Protein AF-A0ABD5WDL8-F1 (afdb_monomer)

Structure (mmCIF, N/CA/C/O backbone):
data_AF-A0ABD5WDL8-F1
#
_entry.id   AF-A0ABD5WDL8-F1
#
loop_
_atom_site.group_PDB
_atom_site.id
_atom_site.type_symbol
_atom_site.label_atom_id
_atom_site.label_alt_id
_atom_site.label_comp_id
_atom_site.label_asym_id
_atom_site.label_entity_id
_atom_site.label_seq_id
_atom_site.pdbx_PDB_ins_code
_atom_site.Cartn_x
_atom_site.Cartn_y
_atom_site.Cartn_z
_atom_site.occupancy
_atom_site.B_iso_or_equiv
_atom_site.auth_seq_id
_atom_site.auth_comp_id
_atom_site.auth_asym_id
_atom_site.auth_atom_id
_atom_site.pdbx_PDB_model_num
ATOM 1 N N . MET A 1 1 ? 8.364 -10.896 38.735 1.00 46.84 1 MET A N 1
ATOM 2 C CA . MET A 1 1 ? 9.087 -12.076 38.215 1.00 46.84 1 MET A CA 1
ATOM 3 C C . MET A 1 1 ? 8.176 -12.768 37.214 1.00 46.84 1 MET A C 1
ATOM 5 O O . MET A 1 1 ? 7.091 -13.176 37.606 1.00 46.84 1 MET A O 1
ATOM 9 N N . ALA A 1 2 ? 8.529 -12.791 35.927 1.00 54.62 2 ALA A N 1
ATOM 10 C CA . ALA A 1 2 ? 7.703 -13.428 34.901 1.00 54.62 2 ALA A CA 1
ATOM 11 C C . ALA A 1 2 ? 7.883 -14.950 34.996 1.00 54.62 2 ALA A C 1
ATOM 13 O O . ALA A 1 2 ? 9.003 -15.441 34.871 1.00 54.62 2 ALA A O 1
ATOM 14 N N . ARG A 1 3 ? 6.806 -15.690 35.280 1.00 66.38 3 ARG A N 1
ATOM 15 C CA . ARG A 1 3 ? 6.844 -17.156 35.322 1.00 66.38 3 ARG A CA 1
ATOM 16 C C . ARG A 1 3 ? 7.060 -17.675 33.903 1.00 66.38 3 ARG A C 1
ATOM 18 O O . ARG A 1 3 ? 6.254 -17.407 33.014 1.00 66.38 3 ARG A O 1
ATOM 25 N N . GLU A 1 4 ? 8.147 -18.407 33.707 1.00 70.12 4 GLU A N 1
ATOM 26 C CA . GLU A 1 4 ? 8.461 -19.036 32.432 1.00 70.12 4 GLU A CA 1
ATOM 27 C C . GLU A 1 4 ? 7.502 -20.205 32.179 1.00 70.12 4 GLU A C 1
ATOM 29 O O . GLU A 1 4 ? 7.148 -20.973 33.078 1.00 70.12 4 GLU A O 1
ATOM 34 N N . LYS A 1 5 ? 7.005 -20.280 30.949 1.00 69.38 5 LYS A N 1
ATOM 35 C CA . LYS A 1 5 ? 5.950 -21.200 30.534 1.00 69.38 5 LYS A CA 1
ATOM 36 C C . LYS A 1 5 ? 6.537 -22.595 30.301 1.00 69.38 5 LYS A C 1
ATOM 38 O O . LYS A 1 5 ? 7.441 -22.746 29.484 1.00 69.38 5 LYS A O 1
ATOM 43 N N . ALA A 1 6 ? 5.988 -23.620 30.953 1.00 76.56 6 ALA A N 1
ATOM 44 C CA . ALA A 1 6 ? 6.356 -25.006 30.664 1.00 76.56 6 ALA A CA 1
ATOM 45 C C . ALA A 1 6 ? 5.851 -25.448 29.275 1.00 76.56 6 ALA A C 1
ATOM 47 O O . ALA A 1 6 ? 4.866 -24.921 28.753 1.00 76.56 6 ALA A O 1
ATOM 48 N N . HIS A 1 7 ? 6.506 -26.448 28.679 1.00 78.94 7 HIS A N 1
ATOM 49 C CA . HIS A 1 7 ? 6.198 -26.944 27.329 1.00 78.94 7 HIS A CA 1
ATOM 50 C C . HIS A 1 7 ? 4.746 -27.453 27.165 1.00 78.94 7 HIS A C 1
ATOM 52 O O . HIS A 1 7 ? 4.214 -27.467 26.058 1.00 78.94 7 HIS A O 1
ATOM 58 N N . ASP A 1 8 ? 4.081 -27.846 28.253 1.00 84.69 8 ASP A N 1
ATOM 59 C CA . ASP A 1 8 ? 2.708 -28.364 28.274 1.00 84.69 8 ASP A CA 1
ATOM 60 C C . ASP A 1 8 ? 1.659 -27.348 28.774 1.00 84.69 8 ASP A C 1
ATOM 62 O O . ASP A 1 8 ? 0.502 -27.700 29.039 1.00 84.69 8 ASP A O 1
ATOM 66 N N . GLU A 1 9 ? 2.049 -26.080 28.897 1.00 88.94 9 GLU A N 1
ATOM 67 C CA . GLU A 1 9 ? 1.188 -24.985 29.338 1.00 88.94 9 GLU A CA 1
ATOM 68 C C . GLU A 1 9 ? 0.841 -24.052 28.169 1.00 88.94 9 GLU A C 1
ATOM 70 O O . GLU A 1 9 ? 1.476 -24.077 27.119 1.00 88.94 9 GLU A O 1
ATOM 75 N N . VAL A 1 10 ? -0.204 -23.243 28.319 1.00 89.81 10 VAL A N 1
ATOM 76 C CA . VAL A 1 10 ? -0.642 -22.132 27.455 1.00 89.81 10 VAL A CA 1
ATOM 77 C C . VAL A 1 10 ? -1.181 -21.026 28.353 1.00 89.81 10 VAL A C 1
ATOM 79 O O . VAL A 1 10 ? -1.652 -21.301 29.448 1.00 89.81 10 VAL A O 1
ATOM 82 N N . PHE A 1 11 ? -1.087 -19.771 27.925 1.00 92.06 11 PHE A N 1
ATOM 83 C CA . PHE A 1 11 ? -1.660 -18.663 28.687 1.00 92.06 11 PHE A CA 1
ATOM 84 C C . PHE A 1 11 ? -3.135 -18.490 28.335 1.00 92.06 11 PHE A C 1
ATOM 86 O O . PHE A 1 11 ? -3.507 -18.567 27.163 1.00 92.06 11 PHE A O 1
ATOM 93 N N . CYS A 1 12 ? -3.964 -18.265 29.351 1.00 89.62 12 CYS A N 1
ATOM 94 C CA . CYS A 1 12 ? -5.362 -17.905 29.179 1.00 89.62 12 CYS A CA 1
ATOM 95 C C . CYS A 1 12 ? -5.467 -16.526 28.513 1.00 89.62 12 CYS A C 1
ATOM 97 O O . CYS A 1 12 ? -4.852 -15.568 28.977 1.00 89.62 12 CYS A O 1
ATOM 99 N N . SER A 1 13 ? -6.270 -16.414 27.456 1.00 86.19 13 SER A N 1
ATOM 100 C CA . SER A 1 13 ? -6.500 -15.158 26.728 1.00 86.19 13 SER A CA 1
ATOM 101 C C . SER A 1 13 ? -7.274 -14.115 27.538 1.00 86.19 13 SER A C 1
ATOM 103 O O . SER A 1 13 ? -7.176 -12.931 27.238 1.00 86.19 13 SER A O 1
ATOM 105 N N . SER A 1 14 ? -8.031 -14.544 28.552 1.00 88.75 14 SER A N 1
ATOM 106 C CA . SER A 1 14 ? -8.843 -13.653 29.385 1.00 88.75 14 SER A CA 1
ATOM 107 C C . SER A 1 14 ? -8.073 -13.122 30.594 1.00 88.75 14 SER A C 1
ATOM 109 O O . SER A 1 14 ? -7.975 -11.913 30.764 1.00 88.75 14 SER A O 1
ATOM 111 N N . CYS A 1 15 ? -7.503 -14.004 31.421 1.00 91.12 15 CYS A N 1
ATOM 112 C CA . CYS A 1 15 ? -6.867 -13.603 32.683 1.00 91.12 15 CYS A CA 1
ATOM 113 C C . CYS A 1 15 ? -5.333 -13.688 32.686 1.00 91.12 15 CYS A C 1
ATOM 115 O O . CYS A 1 15 ? -4.707 -13.344 33.682 1.00 91.12 15 CYS A O 1
ATOM 117 N N . GLY A 1 16 ? -4.704 -14.190 31.617 1.00 88.81 16 GLY A N 1
ATOM 118 C CA . GLY A 1 16 ? -3.243 -14.293 31.519 1.00 88.81 16 GLY A CA 1
ATOM 119 C C . GLY A 1 16 ? -2.597 -15.399 32.365 1.00 88.81 16 GLY A C 1
ATOM 120 O O . GLY A 1 16 ? -1.383 -15.585 32.292 1.00 88.81 16 GLY A O 1
ATOM 121 N N . ALA A 1 17 ? -3.369 -16.173 33.133 1.00 89.12 17 ALA A N 1
ATOM 122 C CA . ALA A 1 17 ? -2.843 -17.294 33.909 1.00 89.12 17 ALA A CA 1
ATOM 123 C C . ALA A 1 17 ? -2.328 -18.426 33.003 1.00 89.12 17 ALA A C 1
ATOM 125 O O . ALA A 1 17 ? -2.917 -18.716 31.957 1.00 89.12 17 ALA A O 1
ATOM 126 N N . ALA A 1 18 ? -1.245 -19.097 33.404 1.00 90.50 18 ALA A N 1
ATOM 127 C CA . ALA A 1 18 ? -0.752 -20.265 32.676 1.00 90.50 18 ALA A CA 1
ATOM 128 C C . ALA A 1 18 ? -1.573 -21.509 33.050 1.00 90.50 18 ALA A C 1
ATOM 130 O O . ALA A 1 18 ? -1.650 -21.890 34.216 1.00 90.50 18 ALA A O 1
ATOM 131 N N . ILE A 1 19 ? -2.167 -22.148 32.047 1.00 91.94 19 ILE A N 1
ATOM 132 C CA . ILE A 1 19 ? -3.027 -23.327 32.163 1.00 91.94 19 ILE A CA 1
ATOM 133 C C . ILE A 1 19 ? -2.456 -24.482 31.339 1.00 91.94 19 ILE A C 1
ATOM 135 O O . ILE A 1 19 ? -1.746 -24.268 30.361 1.00 91.94 19 ILE A O 1
ATOM 139 N N . LYS A 1 20 ? -2.773 -25.730 31.693 1.00 89.94 20 LYS A N 1
ATOM 140 C CA . LYS A 1 20 ? -2.355 -26.897 30.898 1.00 89.94 20 LYS A CA 1
ATOM 141 C C . LYS A 1 20 ? -3.093 -26.934 29.556 1.00 89.94 20 LYS A C 1
ATOM 143 O O . LYS A 1 20 ? -4.294 -26.686 29.512 1.00 89.94 20 LYS A O 1
ATOM 148 N N . ILE A 1 21 ? -2.421 -27.348 28.479 1.00 86.81 21 ILE A N 1
ATOM 149 C CA . ILE A 1 21 ? -3.040 -27.482 27.139 1.00 86.81 21 ILE A CA 1
ATOM 150 C C . ILE A 1 21 ? -4.246 -28.439 27.154 1.00 86.81 21 ILE A C 1
ATOM 152 O O . ILE A 1 21 ? -5.228 -28.216 26.453 1.00 86.81 21 ILE A O 1
ATOM 156 N N . ARG A 1 22 ? -4.198 -29.478 28.000 1.00 85.69 22 ARG A N 1
ATOM 157 C CA . ARG A 1 22 ? -5.287 -30.452 28.200 1.00 85.69 22 ARG A CA 1
ATOM 158 C C . ARG A 1 22 ? -6.465 -29.943 29.042 1.00 85.69 22 ARG A C 1
ATOM 160 O O . ARG A 1 22 ? -7.427 -30.677 29.216 1.00 85.69 22 ARG A O 1
ATOM 167 N N . ALA A 1 23 ? -6.373 -28.752 29.635 1.00 88.56 23 ALA A N 1
ATOM 168 C CA . ALA A 1 23 ? -7.467 -28.201 30.426 1.00 88.56 23 ALA A CA 1
ATOM 169 C C . ALA A 1 23 ? -8.561 -27.678 29.490 1.00 88.56 23 ALA A C 1
ATOM 171 O O . ALA A 1 23 ? -8.264 -26.889 28.596 1.00 88.56 23 ALA A O 1
ATOM 172 N N . GLU A 1 24 ? -9.812 -28.089 29.701 1.00 90.88 24 GLU A N 1
ATOM 173 C CA . GLU A 1 24 ? -10.952 -27.599 28.912 1.00 90.88 24 GLU A CA 1
ATOM 174 C C . GLU A 1 24 ? -11.389 -26.188 29.331 1.00 90.88 24 GLU A C 1
ATOM 176 O O . GLU A 1 24 ? -11.902 -25.416 28.517 1.00 90.88 24 GLU A O 1
ATOM 181 N N . VAL A 1 25 ? -11.168 -25.851 30.604 1.00 93.19 25 VAL A N 1
ATOM 182 C CA . VAL A 1 25 ? -11.592 -24.608 31.253 1.00 93.19 25 VAL A CA 1
ATOM 183 C C . VAL A 1 25 ? -10.448 -24.070 32.113 1.00 93.19 25 VAL A C 1
ATOM 185 O O . VAL A 1 25 ? -9.731 -24.839 32.758 1.00 93.19 25 VAL A O 1
ATOM 188 N N . CYS A 1 26 ? -10.258 -22.750 32.107 1.00 93.44 26 CYS A N 1
ATOM 189 C CA . CYS A 1 26 ? -9.291 -22.068 32.959 1.00 93.44 26 CYS A CA 1
ATOM 190 C C . CYS A 1 26 ? -9.765 -22.083 34.428 1.00 93.44 26 CYS A C 1
ATOM 192 O O . CYS A 1 26 ? -10.869 -21.608 34.692 1.00 93.44 26 CYS A O 1
ATOM 194 N N . PRO A 1 27 ? -8.953 -22.556 35.392 1.00 92.06 27 PRO A N 1
ATOM 195 C CA . PRO A 1 27 ? -9.347 -22.602 36.802 1.00 92.06 27 PRO A CA 1
ATOM 196 C C . PRO A 1 27 ? -9.406 -21.220 37.473 1.00 92.06 27 PRO A C 1
ATOM 198 O O . PRO A 1 27 ? -10.076 -21.084 38.486 1.00 92.06 27 PRO A O 1
ATOM 201 N N . GLU A 1 28 ? -8.744 -20.204 36.909 1.00 91.00 28 GLU A N 1
ATOM 202 C CA . GLU A 1 28 ? -8.684 -18.855 37.498 1.00 91.00 28 GLU A CA 1
ATOM 203 C C . GLU A 1 28 ? -9.879 -17.971 37.111 1.00 91.00 28 GLU A C 1
ATOM 205 O O . GLU A 1 28 ? -10.344 -17.171 37.912 1.00 91.00 28 GLU A O 1
ATOM 210 N N . CYS A 1 29 ? -10.389 -18.089 35.879 1.00 92.31 29 CYS A N 1
ATOM 211 C CA . CYS A 1 29 ? -11.464 -17.214 35.377 1.00 92.31 29 CYS A CA 1
ATOM 212 C C . CYS A 1 29 ? -12.659 -17.951 34.758 1.00 92.31 29 CYS A C 1
ATOM 214 O O . CYS A 1 29 ? -13.628 -17.314 34.357 1.00 92.31 29 CYS A O 1
ATOM 216 N N . GLY A 1 30 ? -12.607 -19.279 34.632 1.00 90.94 30 GLY A N 1
ATOM 217 C CA . GLY A 1 30 ? -13.725 -20.080 34.125 1.00 90.94 30 GLY A CA 1
ATOM 218 C C . GLY A 1 30 ? -13.964 -20.018 32.610 1.00 90.94 30 GLY A C 1
ATOM 219 O O . GLY A 1 30 ? -14.868 -20.694 32.119 1.00 90.94 30 GLY A O 1
ATOM 220 N N . VAL A 1 31 ? -13.172 -19.266 31.836 1.00 92.88 31 VAL A N 1
ATOM 221 C CA . VAL A 1 31 ? -13.294 -19.264 30.365 1.00 92.88 31 VAL A CA 1
ATOM 222 C C . VAL A 1 31 ? -12.760 -20.566 29.755 1.00 92.88 31 VAL A C 1
ATOM 224 O O . VAL A 1 31 ? -11.873 -21.221 30.310 1.00 92.88 31 VAL A O 1
ATOM 227 N N . ARG A 1 32 ? -13.295 -20.957 28.594 1.00 88.31 32 ARG A N 1
ATOM 228 C CA . ARG A 1 32 ? -12.866 -22.168 27.875 1.00 88.31 32 ARG A CA 1
ATOM 229 C C . ARG A 1 32 ? -11.480 -21.988 27.260 1.00 88.31 32 ARG A C 1
ATOM 231 O O . ARG A 1 32 ? -11.125 -20.907 26.806 1.00 88.31 32 ARG A O 1
ATOM 238 N N . ASN A 1 33 ? -10.717 -23.074 27.206 1.00 89.25 33 ASN A N 1
ATOM 239 C CA . ASN A 1 33 ? -9.417 -23.090 26.550 1.00 89.25 33 ASN A CA 1
ATOM 240 C C . ASN A 1 33 ? -9.560 -23.361 25.042 1.00 89.25 33 ASN A C 1
ATOM 242 O O . ASN A 1 33 ? -9.918 -24.467 24.618 1.00 89.25 33 ASN A O 1
ATOM 246 N N . ASP A 1 34 ? -9.219 -22.373 24.218 1.00 82.56 34 ASP A N 1
ATOM 247 C CA . ASP A 1 34 ? -9.320 -22.461 22.756 1.00 82.56 34 ASP A CA 1
ATOM 248 C C . ASP A 1 34 ? -8.373 -23.508 22.144 1.00 82.56 34 ASP A C 1
ATOM 250 O O . ASP A 1 34 ? -8.698 -24.132 21.130 1.00 82.56 34 ASP A O 1
ATOM 254 N N . GLN A 1 35 ? -7.231 -23.768 22.791 1.00 79.19 35 GLN A N 1
ATOM 255 C CA . GLN A 1 35 ? -6.234 -24.750 22.340 1.00 79.19 35 GLN A CA 1
ATOM 256 C C . GLN A 1 35 ? -6.713 -26.198 22.528 1.00 79.19 35 GLN A C 1
ATOM 258 O O . GLN A 1 35 ? -6.346 -27.084 21.759 1.00 79.19 35 GLN A O 1
ATOM 263 N N . HIS A 1 36 ? -7.579 -26.454 23.515 1.00 78.69 36 HIS A N 1
ATOM 264 C CA . HIS A 1 36 ? -8.198 -27.771 23.681 1.00 78.69 36 HIS A CA 1
ATOM 265 C C . HIS A 1 36 ? -9.185 -28.065 22.536 1.00 78.69 36 HIS A C 1
ATOM 267 O O . HIS A 1 36 ? -9.264 -29.180 22.018 1.00 78.69 36 HIS A O 1
ATOM 273 N N . SER A 1 37 ? -9.904 -27.034 22.077 1.00 65.81 37 SER A N 1
ATOM 274 C CA . SER A 1 37 ? -10.896 -27.152 21.004 1.00 65.81 37 SER A CA 1
ATOM 275 C C . SER A 1 37 ? -10.288 -27.406 19.623 1.00 65.81 37 SER A C 1
ATOM 277 O O . SER A 1 37 ? -10.924 -28.068 18.803 1.00 65.81 37 SER A O 1
ATOM 279 N N . SER A 1 38 ? -9.091 -26.892 19.333 1.00 64.50 38 SER A N 1
ATOM 280 C CA . SER A 1 38 ? -8.426 -27.105 18.040 1.00 64.50 38 SER A CA 1
ATOM 281 C C . SER A 1 38 ? -7.928 -28.544 17.877 1.00 64.50 38 SER A C 1
ATOM 283 O O . SER A 1 38 ? -8.055 -29.109 16.791 1.00 64.50 38 SER A O 1
ATOM 285 N N . ASN A 1 39 ? -7.464 -29.173 18.960 1.00 63.31 39 ASN A N 1
ATOM 286 C CA . ASN A 1 39 ? -6.976 -30.555 18.940 1.00 63.31 39 ASN A CA 1
ATOM 287 C C . ASN A 1 39 ? -8.105 -31.605 18.867 1.00 63.31 39 ASN A C 1
ATOM 289 O O . ASN A 1 39 ? -7.894 -32.707 18.367 1.00 63.31 39 ASN A O 1
ATOM 293 N N . GLY A 1 40 ? -9.316 -31.270 19.328 1.00 54.78 40 GLY A N 1
ATOM 294 C CA . GLY A 1 40 ? -10.473 -32.176 19.314 1.00 54.78 40 GLY A CA 1
ATOM 295 C C . GLY A 1 40 ? -11.294 -32.188 18.014 1.00 54.78 40 GLY A C 1
ATOM 296 O O . GLY A 1 40 ? -12.070 -33.114 17.783 1.00 54.78 40 GLY A O 1
ATOM 297 N N . ARG A 1 41 ? -11.141 -31.194 17.126 1.00 53.53 41 ARG A N 1
ATOM 298 C CA . ARG A 1 41 ? -12.028 -30.987 15.954 1.00 53.53 41 ARG A CA 1
ATOM 299 C C . ARG A 1 41 ? -11.625 -31.751 14.685 1.00 53.53 41 ARG A C 1
ATOM 301 O O . ARG A 1 41 ? -11.991 -31.359 13.581 1.00 53.53 41 ARG A O 1
ATOM 308 N N . GLY A 1 42 ? -10.915 -32.869 14.825 1.00 50.62 42 GLY A N 1
ATOM 309 C CA . GLY A 1 42 ? -10.553 -33.736 13.698 1.00 50.62 42 GLY A CA 1
ATOM 310 C C . GLY A 1 42 ? -11.636 -34.734 13.270 1.00 50.62 42 GLY A C 1
ATOM 311 O O . GLY A 1 42 ? -11.594 -35.222 12.143 1.00 50.62 42 GLY A O 1
ATOM 312 N N . ARG A 1 43 ? -12.613 -35.077 14.123 1.00 51.28 43 ARG A N 1
ATOM 313 C CA . ARG A 1 43 ? -13.596 -36.130 13.811 1.00 51.28 43 ARG A CA 1
ATOM 314 C C . ARG A 1 43 ? -14.935 -35.916 14.527 1.00 51.28 43 ARG A C 1
ATOM 316 O O . ARG A 1 43 ? -15.002 -36.027 15.742 1.00 51.28 43 ARG A O 1
ATOM 323 N N . ARG A 1 44 ? -15.996 -35.810 13.713 1.00 48.84 44 ARG A N 1
ATOM 324 C CA . ARG A 1 44 ? -17.443 -35.911 14.021 1.00 48.84 44 ARG A CA 1
ATOM 325 C C . ARG A 1 44 ? -18.132 -34.636 14.515 1.00 48.84 44 ARG A C 1
ATOM 327 O O . ARG A 1 44 ? -17.694 -33.999 15.458 1.00 48.84 44 ARG A O 1
ATOM 334 N N . GLY A 1 45 ? -19.294 -34.363 13.915 1.00 43.41 45 GLY A N 1
ATOM 335 C CA . GLY A 1 45 ? -20.328 -33.540 14.542 1.00 43.41 45 GLY A CA 1
ATOM 336 C C . GLY A 1 45 ? -20.935 -32.472 13.647 1.00 43.41 45 GLY A C 1
ATOM 337 O O . GLY A 1 45 ? -20.757 -31.287 13.887 1.00 43.41 45 GLY A O 1
ATOM 338 N N . ARG A 1 46 ? -21.700 -32.892 12.636 1.00 55.84 46 ARG A N 1
ATOM 339 C CA . ARG A 1 46 ? -22.773 -32.075 12.061 1.00 55.84 46 ARG A CA 1
ATOM 340 C C . ARG A 1 46 ? -23.820 -31.868 13.162 1.00 55.84 46 ARG A C 1
ATOM 342 O O . ARG A 1 46 ? -24.529 -32.815 13.483 1.00 55.84 46 ARG A O 1
ATOM 349 N N . SER A 1 47 ? -23.924 -30.669 13.725 1.00 46.88 47 SER A N 1
ATOM 350 C CA . SER A 1 47 ? -25.059 -30.270 14.563 1.00 46.88 47 SER A CA 1
ATOM 351 C C . SER A 1 47 ? -25.572 -28.903 14.122 1.00 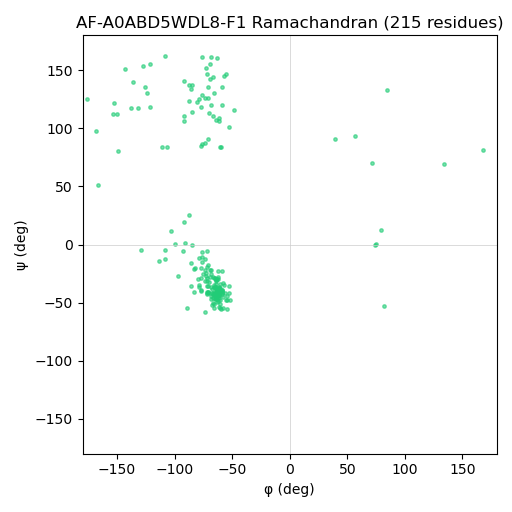46.88 47 SER A C 1
ATOM 353 O O . SER A 1 47 ? -24.857 -27.905 14.143 1.00 46.88 47 SER A O 1
ATOM 355 N N . ASN A 1 48 ? -26.829 -28.904 13.674 1.00 58.72 48 ASN A N 1
ATOM 356 C CA . ASN A 1 48 ? -27.650 -27.716 13.493 1.00 58.72 48 ASN A CA 1
ATOM 357 C C . ASN A 1 48 ? -27.818 -27.041 14.856 1.00 58.72 48 ASN A C 1
ATOM 359 O O . ASN A 1 48 ? -28.556 -27.551 15.696 1.00 58.72 48 ASN A O 1
ATOM 363 N N . THR A 1 49 ? -27.180 -25.891 15.039 1.00 48.72 49 THR A N 1
ATOM 364 C CA . THR A 1 49 ? -27.447 -24.986 16.155 1.00 48.72 49 THR A CA 1
ATOM 365 C C . THR A 1 49 ? -27.463 -23.564 15.608 1.00 48.72 49 THR A C 1
ATOM 367 O O . THR A 1 49 ? -26.477 -23.088 15.058 1.00 48.72 49 THR A O 1
ATOM 370 N N . SER A 1 50 ? -28.632 -22.939 15.737 1.00 44.38 50 SER A N 1
ATOM 371 C CA . SER A 1 50 ? -28.862 -21.493 15.790 1.00 44.38 50 SER A CA 1
ATOM 372 C C . SER A 1 50 ? -28.345 -20.650 14.624 1.00 44.38 50 SER A C 1
ATOM 374 O O . SER A 1 50 ? -27.241 -20.117 14.603 1.00 44.38 50 SER A O 1
ATOM 376 N N . ARG A 1 51 ? -29.261 -20.449 13.681 1.00 45.03 51 ARG A N 1
ATOM 377 C CA . ARG A 1 51 ? -29.272 -19.395 12.673 1.00 45.03 51 ARG A CA 1
ATOM 378 C C . ARG A 1 51 ? -29.314 -18.015 13.351 1.00 45.03 51 ARG A C 1
ATOM 380 O O . ARG A 1 51 ? -30.377 -17.427 13.482 1.00 45.03 51 ARG A O 1
ATOM 387 N N . SER A 1 52 ? -28.158 -17.499 13.747 1.00 43.31 52 SER A N 1
ATOM 388 C CA . SER A 1 52 ? -27.919 -16.066 13.937 1.00 43.31 52 SER A CA 1
ATOM 389 C C . SER A 1 52 ? -26.429 -15.787 13.741 1.00 43.31 52 SER A C 1
ATOM 391 O O . SER A 1 52 ? -25.605 -16.213 14.541 1.00 43.31 52 SER A O 1
ATOM 393 N N . GLN A 1 53 ? -26.123 -15.062 12.662 1.00 48.03 53 GLN A N 1
ATOM 394 C CA . GLN A 1 53 ? -24.836 -14.415 12.374 1.00 48.03 53 GLN A CA 1
ATOM 395 C C . GLN A 1 53 ? -23.642 -15.316 12.011 1.00 48.03 53 GLN A C 1
ATOM 397 O O . GLN A 1 53 ? -22.650 -15.367 12.726 1.00 48.03 53 GLN A O 1
ATOM 402 N N . GLN A 1 54 ? -23.663 -15.934 10.824 1.00 51.28 54 GLN A N 1
ATOM 403 C CA . GLN A 1 54 ? -22.433 -16.087 10.027 1.00 51.28 54 GLN A CA 1
ATOM 404 C C . GLN A 1 54 ? -22.746 -16.553 8.600 1.00 51.28 54 GLN A C 1
ATOM 406 O O . GLN A 1 54 ? -22.891 -17.745 8.354 1.00 51.28 54 GLN A O 1
ATOM 411 N N . SER A 1 55 ? -22.808 -15.626 7.638 1.00 38.50 55 SER A N 1
ATOM 412 C CA . SER A 1 55 ? -22.411 -15.926 6.249 1.00 38.50 55 SER A CA 1
ATOM 413 C C . SER A 1 55 ? -22.242 -14.674 5.377 1.00 38.50 55 SER A C 1
ATOM 415 O O . SER A 1 55 ? -22.736 -14.642 4.252 1.00 38.50 55 SER A O 1
ATOM 417 N N . HIS A 1 56 ? -21.471 -13.675 5.820 1.00 37.59 56 HIS A N 1
ATOM 418 C CA . HIS A 1 56 ? -20.676 -12.920 4.843 1.00 37.59 56 HIS A CA 1
ATOM 419 C C . HIS A 1 56 ? -19.480 -13.794 4.449 1.00 37.59 56 HIS A C 1
ATOM 421 O O . HIS A 1 56 ? -18.408 -13.773 5.048 1.00 37.59 56 HIS A O 1
ATOM 427 N N . ARG A 1 57 ? -19.711 -14.654 3.452 1.00 43.19 57 ARG A N 1
ATOM 428 C CA . ARG A 1 57 ? -18.658 -15.342 2.704 1.00 43.19 57 ARG A CA 1
ATOM 429 C C . ARG A 1 57 ? -17.984 -14.339 1.773 1.00 43.19 57 ARG A C 1
ATOM 431 O O . ARG A 1 57 ? -18.343 -14.228 0.612 1.00 43.19 57 ARG A O 1
ATOM 438 N N . SER A 1 58 ? -16.984 -13.654 2.289 1.00 41.56 58 SER A N 1
ATOM 439 C CA . SER A 1 58 ? -15.859 -13.093 1.537 1.00 41.56 58 SER A CA 1
ATOM 440 C C . SER A 1 58 ? -14.944 -12.503 2.590 1.00 41.56 58 SER A C 1
ATOM 442 O O . SER A 1 58 ? -15.430 -11.737 3.413 1.00 41.56 58 SER A O 1
ATOM 444 N N . GLY A 1 59 ? -13.668 -12.888 2.617 1.00 45.94 59 GLY A N 1
ATOM 445 C CA . GLY A 1 59 ? -12.692 -12.364 3.571 1.00 45.94 59 GLY A CA 1
ATOM 446 C C . GLY A 1 59 ? -12.541 -10.851 3.427 1.00 45.94 59 GLY A C 1
ATOM 447 O O . GLY A 1 59 ? -11.655 -10.386 2.713 1.00 45.94 59 GLY A O 1
ATOM 448 N N . SER A 1 60 ? -13.431 -10.105 4.080 1.00 49.31 60 SER A N 1
ATOM 449 C CA . SER A 1 60 ? -13.432 -8.657 4.163 1.00 49.31 60 SER A CA 1
ATOM 450 C C . SER A 1 60 ? -12.200 -8.279 4.957 1.00 49.31 60 SER A C 1
ATOM 452 O O . SER A 1 60 ? -12.038 -8.622 6.128 1.00 49.31 60 SER A O 1
ATOM 454 N N . HIS A 1 61 ? -11.263 -7.676 4.249 1.00 57.75 61 HIS A N 1
ATOM 455 C CA . HIS A 1 61 ? -10.060 -7.135 4.828 1.00 57.75 61 HIS A CA 1
ATOM 456 C C . HIS A 1 61 ? -10.459 -6.038 5.819 1.00 57.75 61 HIS A C 1
ATOM 458 O O . HIS A 1 61 ? -10.903 -4.980 5.395 1.00 57.75 61 HIS A O 1
ATOM 464 N N . ASP A 1 62 ? -10.343 -6.336 7.114 1.00 66.19 62 ASP A N 1
ATOM 465 C CA . ASP A 1 62 ? -10.605 -5.409 8.216 1.00 66.19 62 ASP A CA 1
ATOM 466 C C . ASP A 1 62 ? -9.291 -4.692 8.597 1.00 66.19 62 ASP A C 1
ATOM 468 O O . ASP A 1 62 ? -8.385 -5.341 9.145 1.00 66.19 62 ASP A O 1
ATOM 472 N N . PRO A 1 63 ? -9.131 -3.403 8.241 1.00 64.69 63 PRO A N 1
ATOM 473 C CA . PRO A 1 63 ? -7.920 -2.638 8.524 1.00 64.69 63 PRO A CA 1
ATOM 474 C C . PRO A 1 63 ? -7.778 -2.270 10.009 1.00 64.69 63 PRO A C 1
ATOM 476 O O . PRO A 1 63 ? -6.650 -2.152 10.481 1.00 64.69 63 PRO A O 1
ATOM 479 N N . SER A 1 64 ? -8.877 -2.205 10.776 1.00 63.06 64 SER A N 1
ATOM 480 C CA . SER A 1 64 ? -8.876 -1.777 12.191 1.00 63.06 64 SER A CA 1
ATOM 481 C C . SER A 1 64 ? -8.053 -2.689 13.114 1.0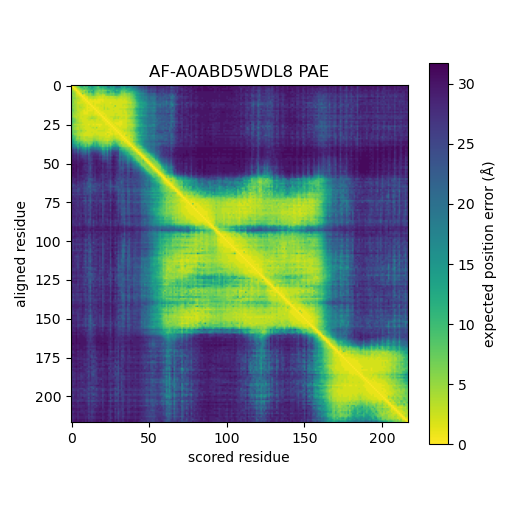0 63.06 64 SER A C 1
ATOM 483 O O . SER A 1 64 ? -7.557 -2.273 14.157 1.00 63.06 64 SER A O 1
ATOM 485 N N . ARG A 1 65 ? -7.841 -3.945 12.705 1.00 65.00 65 ARG A N 1
ATOM 486 C CA . ARG A 1 65 ? -7.060 -4.944 13.451 1.00 65.00 65 ARG A CA 1
ATOM 487 C C . ARG A 1 65 ? -5.549 -4.881 13.213 1.00 65.00 65 ARG A C 1
ATOM 489 O O . ARG A 1 65 ? -4.830 -5.732 13.741 1.00 65.00 65 ARG A O 1
ATOM 496 N N . ARG A 1 66 ? -5.043 -3.966 12.378 1.00 64.06 66 ARG A N 1
ATOM 497 C CA . ARG A 1 66 ? -3.608 -3.866 12.063 1.00 64.06 66 ARG A CA 1
ATOM 498 C C . ARG A 1 66 ? -3.076 -2.487 12.426 1.00 64.06 66 ARG A C 1
ATOM 500 O O . ARG A 1 66 ? -3.440 -1.500 11.806 1.00 64.06 66 ARG A O 1
ATOM 507 N N . THR A 1 67 ? -2.125 -2.442 13.349 1.00 56.84 67 THR A N 1
ATOM 508 C CA . THR A 1 67 ? -1.285 -1.262 13.561 1.00 56.84 67 THR A CA 1
ATOM 509 C C . THR A 1 67 ? -0.023 -1.390 12.708 1.00 56.84 67 THR A C 1
ATOM 511 O O . THR A 1 67 ? 0.522 -2.484 12.533 1.00 56.84 67 THR A O 1
ATOM 514 N N . THR A 1 68 ? 0.428 -0.285 12.120 1.00 73.62 68 THR A N 1
ATOM 515 C CA . THR A 1 68 ? 1.675 -0.229 11.351 1.00 73.62 68 THR A CA 1
ATOM 516 C C . THR A 1 68 ? 2.552 0.885 11.902 1.00 73.62 68 THR A C 1
ATOM 518 O O . THR A 1 68 ? 2.073 1.976 12.187 1.00 73.62 68 THR A O 1
ATOM 521 N N . THR A 1 69 ? 3.841 0.605 12.066 1.00 73.69 69 THR A N 1
ATOM 522 C CA . THR A 1 69 ? 4.875 1.594 12.416 1.00 73.69 69 THR A CA 1
ATOM 523 C C . THR A 1 69 ? 5.529 2.210 11.176 1.00 73.69 69 THR A C 1
ATOM 525 O O . THR A 1 69 ? 6.450 3.014 11.286 1.00 73.69 69 THR A O 1
ATOM 528 N N . VAL A 1 70 ? 5.083 1.811 9.983 1.00 77.31 70 VAL A N 1
ATOM 529 C CA . VAL A 1 70 ? 5.665 2.204 8.698 1.00 77.31 70 VAL A CA 1
ATOM 530 C C . VAL A 1 70 ? 5.041 3.519 8.217 1.00 77.31 70 VAL A C 1
ATOM 532 O O . VAL A 1 70 ? 3.830 3.697 8.309 1.00 77.31 70 VAL A O 1
ATOM 535 N N . SER A 1 71 ? 5.864 4.431 7.693 1.00 80.25 71 SER A N 1
ATOM 536 C CA . SER A 1 71 ? 5.447 5.747 7.186 1.00 80.25 71 SER A CA 1
ATOM 537 C C . SER A 1 71 ? 4.603 5.673 5.902 1.00 80.25 71 SER A C 1
ATOM 539 O O . SER A 1 71 ? 4.653 4.692 5.169 1.00 80.25 71 SER A O 1
ATOM 541 N N . ASP A 1 72 ? 3.865 6.738 5.575 1.00 80.75 72 ASP A N 1
ATOM 542 C CA . ASP A 1 72 ? 3.114 6.846 4.306 1.00 80.75 72 ASP A CA 1
ATOM 543 C C . ASP A 1 72 ? 4.018 7.168 3.093 1.00 80.75 72 ASP A C 1
ATOM 545 O O . ASP A 1 72 ? 3.630 7.047 1.938 1.00 80.75 72 ASP A O 1
ATOM 549 N N . THR A 1 73 ? 5.285 7.518 3.310 1.00 88.00 73 THR A N 1
ATOM 550 C CA . THR A 1 73 ? 6.204 7.977 2.253 1.00 88.00 73 THR A CA 1
ATOM 551 C C . THR A 1 73 ? 6.682 6.894 1.277 1.00 88.00 73 THR A C 1
ATOM 553 O O . THR A 1 73 ? 7.351 7.209 0.292 1.00 88.00 73 THR A O 1
ATOM 556 N N . TRP A 1 74 ? 6.357 5.617 1.493 1.00 86.94 74 TRP A N 1
ATOM 557 C CA . TRP A 1 74 ? 6.905 4.520 0.684 1.00 86.94 74 TRP A CA 1
ATOM 558 C C . TRP A 1 74 ? 6.408 4.486 -0.762 1.00 86.94 74 TRP A C 1
ATOM 560 O O . TRP A 1 74 ? 7.129 3.972 -1.619 1.00 86.94 74 TRP A O 1
ATOM 570 N N . HIS A 1 75 ? 5.262 5.094 -1.073 1.00 85.00 75 HIS A N 1
ATOM 571 C CA . HIS A 1 75 ? 4.770 5.206 -2.449 1.00 85.00 75 HIS A CA 1
ATOM 572 C C . HIS A 1 75 ? 5.698 6.044 -3.348 1.00 85.00 75 HIS A C 1
ATOM 574 O O . HIS A 1 75 ? 5.818 5.755 -4.541 1.00 85.00 75 HIS A O 1
ATOM 580 N N . TYR A 1 76 ? 6.429 7.019 -2.788 1.00 88.06 76 TYR A N 1
ATOM 581 C CA . TYR A 1 76 ? 7.454 7.769 -3.525 1.00 88.06 76 TYR A CA 1
ATOM 582 C C . TYR A 1 76 ? 8.606 6.867 -3.979 1.00 88.06 76 TYR A C 1
ATOM 584 O O . TYR A 1 76 ? 9.161 7.082 -5.055 1.00 88.06 76 TYR A O 1
ATOM 592 N N . GLY A 1 77 ? 8.924 5.819 -3.212 1.00 88.06 77 GLY A N 1
ATOM 593 C CA . GLY A 1 77 ? 9.897 4.800 -3.611 1.00 88.06 77 GLY A CA 1
ATOM 594 C C . GLY A 1 77 ? 9.443 4.013 -4.843 1.00 88.06 77 GLY A C 1
ATOM 595 O O . GLY A 1 77 ? 10.247 3.770 -5.743 1.00 88.06 77 GLY A O 1
ATOM 596 N N . VAL A 1 78 ? 8.145 3.693 -4.937 1.00 87.38 78 VAL A N 1
ATOM 597 C CA . VAL A 1 78 ? 7.565 3.008 -6.102 1.00 87.38 78 VAL A CA 1
ATOM 598 C C . VAL A 1 78 ? 7.622 3.932 -7.317 1.00 87.38 78 VAL A C 1
ATOM 600 O O . VAL A 1 78 ? 8.073 3.516 -8.382 1.00 87.38 78 VAL A O 1
ATOM 603 N N . GLY A 1 79 ? 7.235 5.202 -7.150 1.00 89.25 79 GLY A N 1
ATOM 604 C CA . GLY A 1 79 ? 7.305 6.209 -8.212 1.00 89.25 79 GLY A CA 1
ATOM 605 C C . GLY A 1 79 ? 8.730 6.440 -8.724 1.00 89.25 79 GLY A C 1
ATOM 606 O O . GLY A 1 79 ? 8.968 6.389 -9.931 1.00 89.25 79 GLY A O 1
ATOM 607 N N . ALA A 1 80 ? 9.694 6.613 -7.816 1.00 89.31 80 ALA A N 1
ATOM 608 C CA . ALA A 1 80 ? 11.104 6.790 -8.156 1.00 89.31 80 ALA A CA 1
ATOM 609 C C . ALA A 1 80 ? 11.672 5.572 -8.898 1.00 89.31 80 ALA A C 1
ATOM 611 O O . ALA A 1 80 ? 12.390 5.731 -9.884 1.00 89.31 80 ALA A O 1
ATOM 612 N N . ALA A 1 81 ? 11.313 4.357 -8.477 1.00 87.94 81 ALA A N 1
ATOM 613 C CA . ALA A 1 81 ? 11.740 3.140 -9.154 1.00 87.94 81 ALA A CA 1
ATOM 614 C C . ALA A 1 81 ? 11.130 3.006 -10.561 1.00 87.94 81 ALA A C 1
ATOM 616 O O . ALA A 1 81 ? 11.844 2.657 -11.499 1.00 87.94 81 ALA A O 1
ATOM 617 N N . VAL A 1 82 ? 9.843 3.326 -10.744 1.00 89.38 82 VAL A N 1
ATOM 618 C CA . VAL A 1 82 ? 9.197 3.330 -12.071 1.00 89.38 82 VAL A CA 1
ATOM 619 C C . VAL A 1 82 ? 9.862 4.348 -13.003 1.00 89.38 82 VAL A C 1
ATOM 621 O O . VAL A 1 82 ? 10.149 4.023 -14.157 1.00 89.38 82 VAL A O 1
ATOM 624 N N . ALA A 1 83 ? 10.160 5.552 -12.508 1.00 88.94 83 ALA A N 1
ATOM 625 C CA . ALA A 1 83 ? 10.867 6.579 -13.271 1.00 88.94 83 ALA A CA 1
ATOM 626 C C . ALA A 1 83 ? 12.287 6.131 -13.651 1.00 88.94 83 ALA A C 1
ATOM 628 O O . ALA A 1 83 ? 12.686 6.263 -14.808 1.00 88.94 83 ALA A O 1
ATOM 629 N N . LEU A 1 84 ? 13.017 5.531 -12.706 1.00 87.38 84 LEU A N 1
ATOM 630 C CA . LEU A 1 84 ? 14.368 5.011 -12.919 1.00 87.38 84 LEU A CA 1
ATOM 631 C C . LEU A 1 84 ? 14.401 3.911 -13.989 1.00 87.38 84 LEU A C 1
ATOM 633 O O . LEU A 1 84 ? 15.248 3.942 -14.880 1.00 87.38 84 LEU A O 1
ATOM 637 N N . TRP A 1 85 ? 13.453 2.972 -13.944 1.00 84.75 85 TRP A N 1
ATOM 638 C CA . TRP A 1 85 ? 13.330 1.920 -14.955 1.00 84.75 85 TRP A CA 1
ATOM 639 C C . TRP A 1 85 ? 12.909 2.464 -16.323 1.00 84.75 85 TRP A C 1
ATOM 641 O O . TRP A 1 85 ? 13.425 2.012 -17.340 1.00 84.75 85 TRP A O 1
ATOM 651 N N . SER A 1 86 ? 12.018 3.457 -16.362 1.00 86.06 86 SER A N 1
ATOM 652 C CA . SER A 1 86 ? 11.600 4.100 -17.615 1.00 86.06 86 SER A CA 1
ATOM 653 C C . SER A 1 86 ? 12.764 4.846 -18.274 1.00 86.06 86 SER A C 1
ATOM 655 O O . SER A 1 86 ? 12.983 4.720 -19.477 1.00 86.06 86 SER A O 1
ATOM 657 N N . LEU A 1 87 ? 13.568 5.562 -17.482 1.00 85.12 87 LEU A N 1
ATOM 658 C CA . LEU A 1 87 ? 14.756 6.264 -17.965 1.00 85.12 87 LEU A CA 1
ATOM 659 C C . LEU A 1 87 ? 15.819 5.292 -18.499 1.00 85.12 87 LEU A C 1
ATOM 661 O O . LEU A 1 87 ? 16.403 5.550 -19.549 1.00 85.12 87 LEU A O 1
ATOM 665 N N . ALA A 1 88 ? 16.024 4.157 -17.821 1.00 80.94 88 ALA A N 1
ATOM 666 C CA . ALA A 1 88 ? 16.954 3.115 -18.261 1.00 80.94 88 ALA A CA 1
ATOM 667 C C . ALA A 1 88 ? 16.565 2.483 -19.613 1.00 80.94 88 ALA A C 1
ATOM 669 O O . ALA A 1 88 ? 17.440 2.028 -20.345 1.00 80.94 88 ALA A O 1
ATOM 670 N N . VAL A 1 89 ? 15.272 2.470 -19.962 1.00 82.38 89 VAL A N 1
ATOM 671 C CA . VAL A 1 89 ? 14.785 2.010 -21.277 1.00 82.38 89 VAL A CA 1
ATOM 672 C C . VAL A 1 89 ? 15.024 3.058 -22.369 1.00 82.38 89 VAL A C 1
ATOM 674 O O . VAL A 1 89 ? 15.379 2.702 -23.489 1.00 82.38 89 VAL A O 1
ATOM 677 N N . VAL A 1 90 ? 14.829 4.343 -22.057 1.00 83.38 90 VAL A N 1
ATOM 678 C CA . VAL A 1 90 ? 14.896 5.446 -23.036 1.00 83.38 90 VAL A CA 1
ATOM 679 C C . VAL A 1 90 ? 16.332 5.870 -23.353 1.00 83.38 90 VAL A C 1
ATOM 681 O O . VAL A 1 90 ? 16.600 6.315 -24.467 1.00 83.38 90 VAL A O 1
ATOM 684 N N . VAL A 1 91 ? 17.259 5.731 -22.402 1.00 81.88 91 VAL A N 1
ATOM 685 C CA . VAL A 1 91 ? 18.666 6.125 -22.564 1.00 81.88 91 VAL A CA 1
ATOM 686 C C . VAL A 1 91 ? 19.550 4.873 -22.606 1.00 81.88 91 VAL A C 1
ATOM 688 O O . VAL A 1 91 ? 20.102 4.468 -21.580 1.00 81.88 91 VAL A O 1
ATOM 691 N N . PRO A 1 92 ? 19.694 4.220 -23.776 1.00 65.94 92 PRO A N 1
ATOM 692 C CA . PRO A 1 92 ? 20.564 3.063 -23.910 1.00 65.94 92 PRO A CA 1
ATOM 693 C C . PRO A 1 92 ? 22.031 3.500 -23.805 1.00 65.94 92 PRO A C 1
ATOM 695 O O . PRO A 1 92 ? 22.554 4.220 -24.652 1.00 65.94 92 PRO A O 1
ATOM 698 N N . GLY A 1 93 ? 22.701 3.065 -22.740 1.00 70.75 93 GLY A N 1
ATOM 699 C CA . GLY A 1 93 ? 24.101 3.396 -22.476 1.00 70.75 93 GLY A CA 1
ATOM 700 C C . GLY A 1 93 ? 24.496 3.015 -21.057 1.00 70.75 93 GLY A C 1
ATOM 701 O O . GLY A 1 93 ? 24.492 3.850 -20.155 1.00 70.75 93 GLY A O 1
ATOM 702 N N . ALA A 1 94 ? 24.814 1.738 -20.834 1.00 62.84 94 ALA A N 1
ATOM 703 C CA . ALA A 1 94 ? 25.188 1.248 -19.512 1.00 62.84 94 ALA A CA 1
ATOM 704 C C . ALA A 1 94 ? 26.634 1.646 -19.179 1.00 62.84 94 ALA A C 1
ATOM 706 O O . ALA A 1 94 ? 27.575 0.878 -19.367 1.00 62.84 94 ALA A O 1
ATOM 707 N N . SER A 1 95 ? 26.816 2.860 -18.661 1.00 80.00 95 SER A N 1
ATOM 708 C CA . SER A 1 95 ? 27.982 3.154 -17.828 1.00 80.00 95 SER A CA 1
ATOM 709 C C . SER A 1 95 ? 27.933 2.287 -16.561 1.00 80.00 95 SER A C 1
ATOM 711 O O . SER A 1 95 ? 26.869 1.803 -16.167 1.00 80.00 95 SER A O 1
ATOM 713 N N . THR A 1 96 ? 29.061 2.105 -15.873 1.00 79.12 96 THR A N 1
ATOM 714 C CA . THR A 1 96 ? 29.109 1.403 -14.575 1.00 79.12 96 THR A CA 1
ATOM 715 C C . THR A 1 96 ? 28.113 1.997 -13.575 1.00 79.12 96 THR A C 1
ATOM 717 O O . THR A 1 96 ? 27.476 1.266 -12.823 1.00 79.12 96 THR A O 1
ATOM 720 N N . ILE A 1 97 ? 27.920 3.318 -13.626 1.00 78.94 97 ILE A N 1
ATOM 721 C CA . ILE A 1 97 ? 26.929 4.049 -12.828 1.00 78.94 97 ILE A CA 1
ATOM 722 C C . ILE A 1 97 ? 25.507 3.633 -13.225 1.00 78.94 97 ILE A C 1
ATOM 724 O O . ILE A 1 97 ? 24.712 3.291 -12.356 1.00 78.94 97 ILE A O 1
ATOM 728 N N . GLY A 1 98 ? 25.200 3.578 -14.525 1.00 80.62 98 GLY A N 1
ATOM 729 C CA . GLY A 1 98 ? 23.906 3.101 -15.021 1.00 80.62 98 GLY A CA 1
ATOM 730 C C . GLY A 1 98 ? 23.601 1.662 -14.592 1.00 80.62 98 GLY A C 1
ATOM 731 O O . GLY A 1 98 ? 22.498 1.381 -14.130 1.00 80.62 98 GLY A O 1
ATOM 732 N N . ALA A 1 99 ? 24.588 0.764 -14.653 1.00 80.06 99 ALA A N 1
ATOM 733 C CA . ALA A 1 99 ? 24.432 -0.623 -14.210 1.00 80.06 99 ALA A CA 1
ATOM 734 C C . ALA A 1 99 ? 24.144 -0.732 -12.700 1.00 80.06 99 ALA A C 1
ATOM 736 O O . ALA A 1 99 ? 23.252 -1.477 -12.291 1.00 80.06 99 ALA A O 1
ATOM 737 N N . VAL A 1 100 ? 24.844 0.048 -11.867 1.00 84.25 100 VAL A N 1
ATOM 738 C CA . VAL A 1 100 ? 24.582 0.111 -10.418 1.00 84.25 100 VAL A CA 1
ATOM 739 C C . VAL A 1 100 ? 23.193 0.686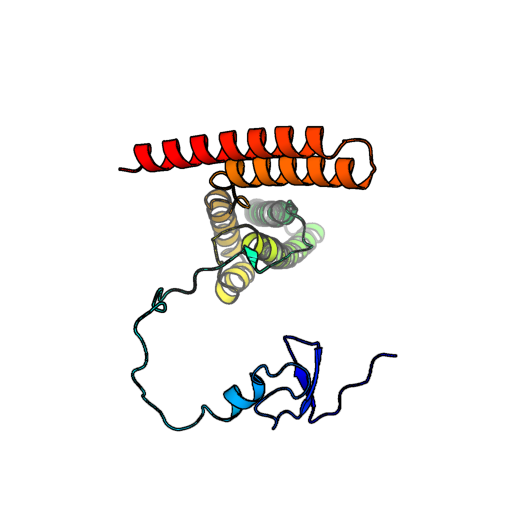 -10.138 1.00 84.25 100 VAL A C 1
ATOM 741 O O . VAL A 1 100 ? 22.459 0.124 -9.329 1.00 84.25 100 VAL A O 1
ATOM 744 N N . CYS A 1 101 ? 22.787 1.750 -10.835 1.00 82.88 101 CYS A N 1
ATOM 745 C CA . CYS A 1 101 ? 21.447 2.321 -10.707 1.00 82.88 101 CYS A CA 1
ATOM 746 C C . CYS A 1 101 ? 20.349 1.307 -11.053 1.00 82.88 101 CYS A C 1
ATOM 748 O O . CYS A 1 101 ? 19.348 1.238 -10.346 1.00 82.88 101 CYS A O 1
ATOM 750 N N . VAL A 1 102 ? 20.542 0.478 -12.082 1.00 81.56 102 VAL A N 1
ATOM 751 C CA . VAL A 1 102 ? 19.589 -0.583 -12.445 1.00 81.56 102 VAL A CA 1
ATOM 752 C C . VAL A 1 102 ? 19.495 -1.651 -11.353 1.00 81.56 102 VAL A C 1
ATOM 754 O O . VAL A 1 102 ? 18.390 -2.058 -11.001 1.00 81.56 102 VAL A O 1
ATOM 757 N N . LEU A 1 103 ? 20.618 -2.069 -10.763 1.00 84.50 103 LEU A N 1
ATOM 758 C CA . LEU A 1 103 ? 20.618 -3.023 -9.647 1.00 84.50 103 LEU A CA 1
ATOM 759 C C . LEU A 1 103 ? 19.937 -2.448 -8.399 1.00 84.50 103 LEU A C 1
ATOM 761 O O . LEU A 1 103 ? 19.117 -3.121 -7.775 1.00 84.50 103 LEU A O 1
ATOM 765 N N . VAL A 1 104 ? 20.226 -1.187 -8.065 1.00 85.94 104 VAL A N 1
ATOM 766 C CA . VAL A 1 104 ? 19.562 -0.479 -6.963 1.00 85.94 104 VAL A CA 1
ATOM 767 C C . VAL A 1 104 ? 18.067 -0.365 -7.238 1.00 85.94 104 VAL A C 1
ATOM 769 O O . VAL A 1 104 ? 17.274 -0.699 -6.367 1.00 85.94 104 VAL A O 1
ATOM 772 N N . GLY A 1 105 ? 17.663 0.021 -8.449 1.00 83.25 105 GLY A N 1
ATOM 773 C CA . GLY A 1 105 ? 16.261 0.081 -8.862 1.00 83.25 105 GLY A CA 1
ATOM 774 C C . GLY A 1 105 ? 15.561 -1.275 -8.814 1.00 83.25 105 GLY A C 1
ATOM 775 O O . GLY A 1 105 ? 14.395 -1.345 -8.436 1.00 83.25 105 GLY A O 1
ATOM 776 N N . TRP A 1 106 ? 16.262 -2.362 -9.146 1.00 86.88 106 TRP A N 1
ATOM 777 C CA . TRP A 1 106 ? 15.733 -3.723 -9.056 1.00 86.88 106 TRP A CA 1
ATOM 778 C C . TRP A 1 106 ? 15.444 -4.149 -7.614 1.00 86.88 106 TRP A C 1
ATOM 780 O O . TRP A 1 106 ? 14.446 -4.820 -7.388 1.00 86.88 106 TRP A O 1
ATOM 790 N N . VAL A 1 107 ? 16.261 -3.739 -6.635 1.00 89.31 107 VAL A N 1
ATOM 791 C CA . VAL A 1 107 ? 16.021 -4.029 -5.206 1.00 89.31 107 VAL A CA 1
ATOM 792 C C . VAL A 1 107 ? 15.041 -3.035 -4.578 1.00 89.31 107 VAL A C 1
ATOM 794 O O . VAL A 1 107 ? 14.163 -3.422 -3.807 1.00 89.31 107 VAL A O 1
ATOM 797 N N . LEU A 1 108 ? 15.159 -1.751 -4.913 1.00 87.00 108 LEU A N 1
ATOM 798 C CA . LEU A 1 108 ? 14.365 -0.673 -4.325 1.00 87.00 108 LEU A CA 1
ATOM 799 C C . LEU A 1 108 ? 12.871 -0.858 -4.604 1.00 87.00 108 LEU A C 1
ATOM 801 O O . LEU A 1 108 ? 12.047 -0.605 -3.732 1.00 87.00 108 LEU A O 1
ATOM 805 N N . MET A 1 109 ? 12.526 -1.339 -5.795 1.00 86.56 109 MET A N 1
ATOM 806 C CA . MET A 1 109 ? 11.146 -1.516 -6.240 1.00 86.56 109 MET A CA 1
ATOM 807 C C . MET A 1 109 ? 10.363 -2.587 -5.440 1.00 86.56 109 MET A C 1
ATOM 809 O O . MET A 1 109 ? 9.339 -2.238 -4.849 1.00 86.56 109 MET A O 1
ATOM 813 N N . PRO A 1 110 ? 10.825 -3.850 -5.306 1.00 87.50 110 PRO A N 1
ATOM 814 C CA . PRO A 1 110 ? 10.161 -4.859 -4.478 1.00 87.50 110 PRO A CA 1
ATOM 815 C C . PRO A 1 110 ? 10.162 -4.495 -2.990 1.00 87.50 110 PRO A C 1
ATOM 817 O O . PRO A 1 110 ? 9.169 -4.745 -2.306 1.00 87.50 110 PRO A O 1
ATOM 820 N N . VAL A 1 111 ? 11.234 -3.871 -2.484 1.00 89.69 111 VAL A N 1
ATOM 821 C CA . VAL A 1 111 ? 11.293 -3.384 -1.095 1.00 89.69 111 VAL A CA 1
ATOM 822 C C . VAL A 1 111 ? 10.240 -2.300 -0.862 1.00 89.69 111 VAL A C 1
ATOM 824 O O . VAL A 1 111 ? 9.472 -2.374 0.096 1.00 89.69 111 VAL A O 1
ATOM 827 N N . SER A 1 112 ? 10.146 -1.326 -1.765 1.00 89.69 112 SER A N 1
ATOM 828 C CA . SER A 1 112 ? 9.174 -0.240 -1.676 1.00 89.69 112 SER A CA 1
ATOM 829 C C . SER A 1 112 ? 7.732 -0.746 -1.777 1.00 89.69 112 SER A C 1
ATOM 831 O O . SER A 1 112 ? 6.924 -0.406 -0.916 1.00 89.69 112 SER A O 1
ATOM 833 N N . ILE A 1 113 ? 7.418 -1.638 -2.727 1.00 87.19 113 ILE A N 1
ATOM 834 C CA . ILE A 1 113 ? 6.090 -2.274 -2.830 1.00 87.19 113 ILE A CA 1
ATOM 835 C C . ILE A 1 113 ? 5.752 -3.074 -1.566 1.00 87.19 113 ILE A C 1
ATOM 837 O O . ILE A 1 113 ? 4.598 -3.097 -1.132 1.00 87.19 113 ILE A O 1
ATOM 841 N N . TYR A 1 114 ? 6.734 -3.746 -0.963 1.00 89.44 114 TYR A N 1
ATOM 842 C CA . TYR A 1 114 ? 6.523 -4.520 0.255 1.00 89.44 114 TYR A CA 1
ATOM 843 C C . TYR A 1 114 ? 6.097 -3.637 1.434 1.00 89.44 114 TYR A C 1
ATOM 845 O O . TYR A 1 114 ? 5.097 -3.951 2.088 1.00 89.44 114 TYR A O 1
ATOM 853 N N . TYR A 1 115 ? 6.818 -2.542 1.687 1.00 87.31 115 TYR A N 1
ATOM 854 C CA . TYR A 1 115 ? 6.511 -1.621 2.785 1.00 87.31 115 TYR A CA 1
ATOM 855 C C . TYR A 1 115 ? 5.256 -0.792 2.520 1.00 87.31 115 TYR A C 1
ATOM 857 O O . TYR A 1 115 ? 4.396 -0.702 3.396 1.00 87.31 115 TYR A O 1
ATOM 865 N N . ASP A 1 116 ? 5.091 -0.278 1.300 1.00 85.81 116 ASP A N 1
ATOM 866 C CA . ASP A 1 116 ? 3.906 0.485 0.906 1.00 85.81 116 ASP A CA 1
ATOM 867 C C . ASP A 1 116 ? 2.626 -0.323 1.130 1.00 85.81 116 ASP A C 1
ATOM 869 O O . ASP A 1 116 ? 1.647 0.145 1.707 1.00 85.81 116 ASP A O 1
ATOM 873 N N . ARG A 1 117 ? 2.669 -1.605 0.783 1.00 84.88 117 ARG A N 1
ATOM 874 C CA . ARG A 1 117 ? 1.576 -2.529 1.034 1.00 84.88 117 ARG A CA 1
ATOM 875 C C . ARG A 1 117 ? 1.264 -2.739 2.512 1.00 84.88 117 ARG A C 1
ATOM 877 O O . ARG A 1 117 ? 0.099 -2.973 2.842 1.00 84.88 117 ARG A O 1
ATOM 884 N N . GLN A 1 118 ? 2.277 -2.828 3.377 1.00 83.50 118 GLN A N 1
ATOM 885 C CA . GLN A 1 118 ? 2.022 -3.006 4.809 1.00 83.50 118 GLN A CA 1
ATOM 886 C C . GLN A 1 118 ? 1.180 -1.843 5.328 1.00 83.50 118 GLN A C 1
ATOM 888 O O . GLN A 1 118 ? 0.230 -2.079 6.071 1.00 83.50 118 GLN A O 1
ATOM 893 N N . TRP A 1 119 ? 1.469 -0.637 4.834 1.00 82.94 119 TRP A N 1
ATOM 894 C CA . TRP A 1 119 ? 0.671 0.551 5.081 1.00 82.94 119 TRP A CA 1
ATOM 895 C C . TRP A 1 119 ? -0.732 0.462 4.454 1.00 82.94 119 TRP A C 1
ATOM 897 O O . TRP A 1 119 ? -1.705 0.565 5.193 1.00 82.94 119 TRP A O 1
ATOM 907 N N . VAL A 1 120 ? -0.871 0.138 3.153 1.00 82.31 120 VAL A N 1
ATOM 908 C CA . VAL A 1 120 ? -2.195 0.002 2.477 1.00 82.31 120 VAL A CA 1
ATOM 909 C C . VAL A 1 120 ? -3.111 -0.954 3.236 1.00 82.31 120 VAL A C 1
ATOM 911 O O . VAL A 1 120 ? -4.299 -0.724 3.415 1.00 82.31 120 VAL A O 1
ATOM 914 N N . ARG A 1 121 ? -2.564 -2.069 3.718 1.00 80.94 121 ARG A N 1
ATOM 915 C CA . ARG A 1 121 ? -3.364 -3.081 4.417 1.00 80.94 121 ARG A CA 1
ATOM 916 C C . ARG A 1 121 ? -3.780 -2.666 5.829 1.00 80.94 121 ARG A C 1
ATOM 918 O O . ARG A 1 121 ? -4.580 -3.368 6.441 1.00 80.94 121 ARG A O 1
ATOM 925 N N . ALA A 1 122 ? -3.201 -1.605 6.369 1.00 79.62 122 ALA A N 1
ATOM 926 C CA . ALA A 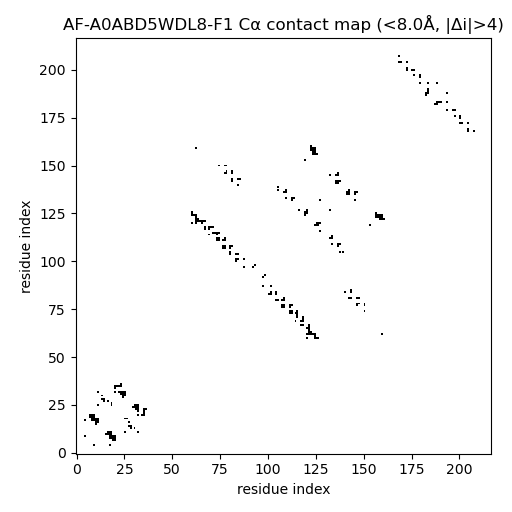1 122 ? -3.579 -1.053 7.661 1.00 79.62 122 ALA A CA 1
ATOM 927 C C . ALA A 1 122 ? -4.543 0.131 7.518 1.00 79.62 122 ALA A C 1
ATOM 929 O O . ALA A 1 122 ? -5.337 0.359 8.416 1.00 79.62 122 ALA A O 1
ATOM 930 N N . THR A 1 123 ? -4.505 0.860 6.399 1.00 73.44 123 THR A N 1
ATOM 931 C CA . THR A 1 123 ? -5.268 2.110 6.229 1.00 73.44 123 THR A CA 1
ATOM 932 C C . THR A 1 123 ? -6.367 2.035 5.176 1.00 73.44 123 THR A C 1
ATOM 934 O O . THR A 1 123 ? -7.208 2.921 5.091 1.00 73.44 123 THR A O 1
ATOM 937 N N . THR A 1 124 ? -6.369 1.006 4.332 1.00 78.62 124 THR A N 1
ATOM 938 C CA . THR A 1 124 ? -7.232 0.931 3.151 1.00 78.62 124 THR A CA 1
ATOM 939 C C . THR A 1 124 ? -8.021 -0.382 3.112 1.00 78.62 124 THR A C 1
ATOM 941 O O . THR A 1 124 ? -7.595 -1.415 3.636 1.00 78.62 124 THR A O 1
ATOM 944 N N . THR A 1 125 ? -9.185 -0.382 2.455 1.00 76.56 125 THR A N 1
ATOM 945 C CA . THR A 1 125 ? -10.012 -1.598 2.267 1.00 76.56 125 THR A CA 1
ATOM 946 C C . THR A 1 125 ? -9.390 -2.591 1.280 1.00 76.56 125 THR A C 1
ATOM 948 O O . THR A 1 125 ? -9.735 -3.776 1.246 1.00 76.56 125 THR A O 1
ATOM 951 N N . TRP A 1 126 ? -8.443 -2.130 0.465 1.00 80.69 126 TRP A N 1
ATOM 952 C CA . TRP A 1 126 ? -7.785 -2.947 -0.538 1.00 80.69 126 TRP A CA 1
ATOM 953 C C . TRP A 1 126 ? -6.795 -3.942 0.075 1.00 80.69 126 TRP A C 1
ATOM 955 O O . TRP A 1 126 ? -5.848 -3.591 0.772 1.00 80.69 126 TRP A O 1
ATOM 965 N N . ASN A 1 127 ? -6.971 -5.220 -0.271 1.00 78.19 127 ASN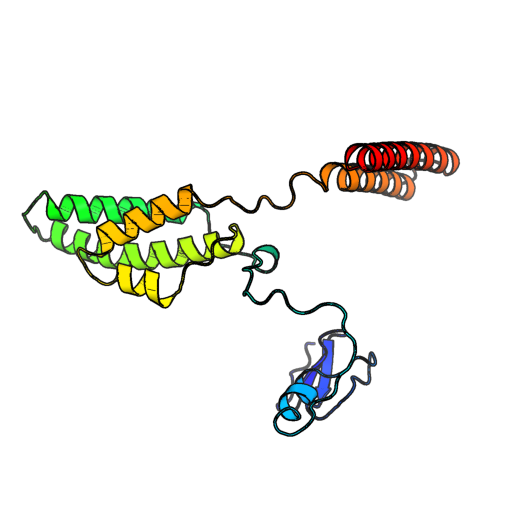 A N 1
ATOM 966 C CA . ASN A 1 127 ? -6.055 -6.300 0.087 1.00 78.19 127 ASN A CA 1
ATOM 967 C C . ASN A 1 127 ? -5.248 -6.747 -1.146 1.00 78.19 127 ASN A C 1
ATOM 969 O O . ASN A 1 127 ? -5.636 -7.712 -1.815 1.00 78.19 127 ASN A O 1
ATOM 973 N N . PRO A 1 128 ? -4.133 -6.073 -1.489 1.00 79.19 128 PRO A N 1
ATOM 974 C CA . PRO A 1 128 ? -3.246 -6.541 -2.554 1.00 79.19 128 PRO A CA 1
ATOM 975 C C . PRO A 1 128 ? -2.801 -7.984 -2.260 1.00 79.19 128 PRO A C 1
ATOM 977 O O . PRO A 1 128 ? -2.653 -8.346 -1.098 1.00 79.19 128 PRO A O 1
ATOM 980 N N . ASN A 1 129 ? -2.578 -8.837 -3.269 1.00 84.62 129 ASN A N 1
ATOM 981 C CA . ASN A 1 129 ? -2.111 -10.227 -3.081 1.00 84.62 129 ASN A CA 1
ATOM 982 C C . ASN A 1 129 ? -0.570 -10.286 -2.975 1.00 84.62 129 ASN A C 1
ATOM 984 O O . ASN A 1 129 ? 0.109 -9.589 -3.725 1.00 84.62 129 ASN A O 1
ATOM 988 N N . LYS A 1 130 ? -0.004 -11.026 -1.990 1.00 83.75 130 LYS A N 1
ATOM 989 C CA . LYS A 1 130 ? 1.458 -11.077 -1.672 1.00 83.75 130 LYS A CA 1
ATOM 990 C C . LYS A 1 130 ? 2.239 -11.604 -2.849 1.00 83.75 130 LYS A C 1
ATOM 992 O O . LYS A 1 130 ? 3.139 -10.920 -3.318 1.00 83.75 130 LYS A O 1
ATOM 997 N N . ALA A 1 131 ? 1.823 -12.771 -3.322 1.00 84.50 131 ALA A N 1
ATOM 998 C CA . ALA A 1 131 ? 2.475 -13.441 -4.423 1.00 84.50 131 ALA A CA 1
ATOM 999 C C . ALA A 1 131 ? 2.435 -12.553 -5.665 1.00 84.50 131 ALA A C 1
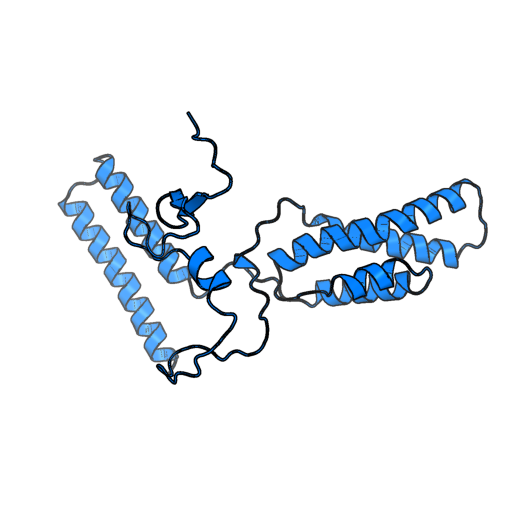ATOM 1001 O O . ALA A 1 131 ? 3.488 -12.161 -6.134 1.00 84.50 131 ALA A O 1
ATOM 1002 N N . LEU A 1 132 ? 1.242 -12.123 -6.093 1.00 86.88 132 LEU A N 1
ATOM 1003 C CA . LEU A 1 132 ? 1.066 -11.407 -7.359 1.00 86.88 132 LEU A CA 1
ATOM 1004 C C . LEU A 1 132 ? 1.955 -10.160 -7.484 1.00 86.88 132 LEU A C 1
ATOM 1006 O O . LEU A 1 132 ? 2.719 -10.054 -8.437 1.00 86.88 132 LEU A O 1
ATOM 1010 N N . TRP A 1 133 ? 1.880 -9.232 -6.525 1.00 86.06 133 TRP A N 1
ATOM 1011 C CA . TRP A 1 133 ? 2.589 -7.954 -6.637 1.00 86.06 133 TRP A CA 1
ATOM 1012 C C . TRP A 1 133 ? 4.104 -8.089 -6.474 1.00 86.06 133 TRP A C 1
ATOM 1014 O O . TRP A 1 133 ? 4.843 -7.426 -7.194 1.00 86.06 133 TRP A O 1
ATOM 1024 N N . LEU A 1 134 ? 4.571 -8.994 -5.605 1.00 85.88 134 LEU A N 1
ATOM 1025 C CA . LEU A 1 134 ? 6.004 -9.263 -5.473 1.00 85.88 134 LEU A CA 1
ATOM 1026 C C . LEU A 1 134 ? 6.548 -9.992 -6.706 1.00 85.88 134 LEU A C 1
ATOM 1028 O O . LEU A 1 134 ? 7.601 -9.616 -7.213 1.00 85.88 134 LEU A O 1
ATOM 1032 N N . THR A 1 135 ? 5.813 -10.971 -7.248 1.00 85.25 135 THR A N 1
ATOM 1033 C CA . THR A 1 135 ? 6.222 -11.669 -8.477 1.00 85.25 135 THR A CA 1
ATOM 1034 C C . THR A 1 135 ? 6.270 -10.726 -9.671 1.00 85.25 135 THR A C 1
ATOM 1036 O O . THR A 1 135 ? 7.218 -10.782 -10.445 1.00 85.25 135 THR A O 1
ATOM 1039 N N . LEU A 1 136 ? 5.292 -9.821 -9.790 1.00 85.19 136 LEU A N 1
ATOM 1040 C CA . LEU A 1 136 ? 5.238 -8.847 -10.878 1.00 85.19 136 LEU A CA 1
ATOM 1041 C C . LEU A 1 136 ? 6.398 -7.846 -10.792 1.00 85.19 136 LEU A C 1
ATOM 1043 O O . LEU A 1 136 ? 6.942 -7.452 -11.818 1.00 85.19 136 LEU A O 1
ATOM 1047 N N . SER A 1 137 ? 6.809 -7.489 -9.569 1.00 83.12 137 SER A N 1
ATOM 1048 C CA . SER A 1 137 ? 7.922 -6.564 -9.339 1.00 83.12 137 SER A CA 1
ATOM 1049 C C . SER A 1 137 ? 9.306 -7.156 -9.620 1.00 83.12 137 SER A C 1
ATOM 1051 O O . SER A 1 137 ? 10.256 -6.421 -9.876 1.00 83.12 137 SER A O 1
ATOM 1053 N N . LEU A 1 138 ? 9.428 -8.488 -9.591 1.00 86.00 138 LEU A N 1
ATOM 1054 C CA . LEU A 1 138 ? 10.704 -9.183 -9.762 1.00 86.00 138 LEU A CA 1
ATOM 1055 C C . LEU A 1 138 ? 11.104 -9.352 -11.235 1.00 86.00 138 LEU A C 1
ATOM 1057 O O . LEU A 1 138 ? 12.280 -9.575 -11.520 1.00 86.00 138 LEU A O 1
ATOM 1061 N N . VAL A 1 139 ? 10.139 -9.251 -12.157 1.00 86.94 139 VAL A N 1
ATOM 1062 C CA . VAL A 1 139 ? 10.335 -9.424 -13.603 1.00 86.94 139 VAL A CA 1
ATOM 1063 C C . VAL A 1 139 ? 10.625 -8.061 -14.252 1.00 86.94 139 VAL A C 1
ATOM 1065 O O . VAL A 1 139 ? 9.722 -7.221 -14.333 1.00 86.94 139 VAL A O 1
ATOM 1068 N N . PRO A 1 140 ? 11.854 -7.809 -14.745 1.00 72.25 140 PRO A N 1
ATOM 1069 C CA . PRO A 1 140 ? 12.191 -6.561 -15.429 1.00 72.25 140 PRO A CA 1
ATOM 1070 C C . PRO A 1 140 ? 11.275 -6.298 -16.637 1.00 72.25 140 PRO A C 1
ATOM 1072 O O . PRO A 1 140 ? 10.835 -7.226 -17.312 1.00 72.25 140 PRO A O 1
ATOM 1075 N N . GLY A 1 141 ? 10.952 -5.031 -16.905 1.00 76.00 141 GLY A N 1
ATOM 1076 C CA . GLY A 1 141 ? 10.021 -4.627 -17.972 1.00 76.00 141 GLY A CA 1
ATOM 1077 C C . GLY A 1 141 ? 8.543 -4.735 -17.576 1.00 76.00 141 GLY A C 1
ATOM 1078 O O . GLY A 1 141 ? 7.827 -3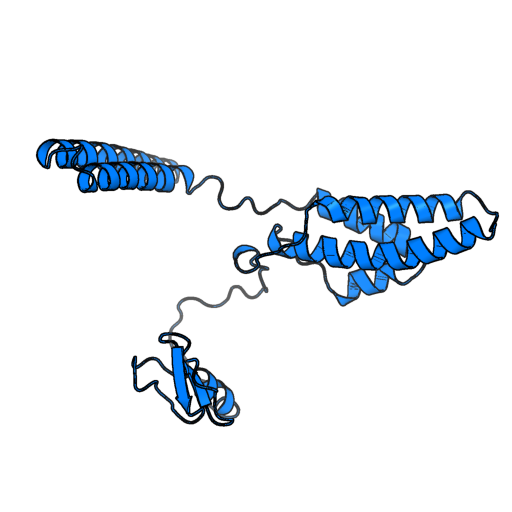.735 -17.618 1.00 76.00 141 GLY A O 1
ATOM 1079 N N . VAL A 1 142 ? 8.100 -5.896 -17.082 1.00 83.94 142 VAL A N 1
ATOM 1080 C CA . VAL A 1 142 ? 6.750 -6.058 -16.492 1.00 83.94 142 VAL A CA 1
ATOM 1081 C C . VAL A 1 142 ? 6.591 -5.167 -15.257 1.00 83.94 142 VAL A C 1
ATOM 1083 O O . VAL A 1 142 ? 5.509 -4.647 -14.981 1.00 83.94 142 VAL A O 1
ATOM 1086 N N . ASN A 1 143 ? 7.703 -4.920 -14.569 1.00 84.56 143 ASN A N 1
ATOM 1087 C CA . ASN A 1 143 ? 7.778 -4.078 -13.394 1.00 84.56 143 ASN A CA 1
ATOM 1088 C C . ASN A 1 143 ? 7.287 -2.630 -13.604 1.00 84.56 143 ASN A C 1
ATOM 1090 O O . ASN A 1 143 ? 6.668 -2.050 -12.716 1.00 84.56 143 ASN A O 1
ATOM 1094 N N . ILE A 1 144 ? 7.514 -2.048 -14.788 1.00 84.12 144 ILE A N 1
ATOM 1095 C CA . ILE A 1 144 ? 7.100 -0.666 -15.094 1.00 84.12 144 ILE A CA 1
ATOM 1096 C C . ILE A 1 144 ? 5.572 -0.581 -15.130 1.00 84.12 144 ILE A C 1
ATOM 1098 O O . ILE A 1 144 ? 4.968 0.246 -14.449 1.00 84.12 144 ILE A O 1
ATOM 1102 N N . VAL A 1 145 ? 4.946 -1.493 -15.879 1.00 86.94 145 VAL A N 1
ATOM 1103 C CA . VAL A 1 145 ? 3.484 -1.583 -15.989 1.00 86.94 145 VAL A CA 1
ATOM 1104 C C . VAL A 1 145 ? 2.877 -1.968 -14.641 1.00 86.94 145 VAL A C 1
ATOM 1106 O O . VAL A 1 145 ? 1.896 -1.366 -14.214 1.00 86.94 145 VAL A O 1
ATOM 1109 N N . GLY A 1 146 ? 3.490 -2.919 -13.932 1.00 87.12 146 GLY A N 1
ATOM 1110 C CA . GLY A 1 146 ? 3.081 -3.314 -12.589 1.00 87.12 146 GLY A CA 1
ATOM 1111 C C . GLY A 1 146 ? 3.100 -2.142 -11.610 1.00 87.12 146 GLY A C 1
ATOM 1112 O O . GLY A 1 146 ? 2.076 -1.835 -11.010 1.00 87.12 146 GLY A O 1
ATOM 1113 N N . GLY A 1 147 ? 4.224 -1.439 -11.489 1.00 85.69 147 GLY A N 1
ATOM 1114 C CA . GLY A 1 147 ? 4.354 -0.270 -10.620 1.00 85.69 147 GLY A CA 1
ATOM 1115 C C . GLY A 1 147 ? 3.364 0.845 -10.962 1.00 85.69 147 GLY A C 1
ATOM 1116 O O . GLY A 1 147 ? 2.738 1.401 -10.063 1.00 85.69 147 GLY A O 1
ATOM 1117 N N . ALA A 1 148 ? 3.147 1.128 -12.250 1.00 87.06 148 ALA A N 1
ATOM 1118 C CA . ALA A 1 148 ? 2.174 2.128 -12.688 1.00 87.06 148 ALA A CA 1
ATOM 1119 C C . ALA A 1 148 ? 0.727 1.736 -12.335 1.00 87.06 148 ALA A C 1
ATOM 1121 O O . ALA A 1 148 ? -0.009 2.542 -11.769 1.00 87.06 148 ALA A O 1
ATOM 1122 N N . VAL A 1 149 ? 0.327 0.486 -12.600 1.00 89.62 149 VAL A N 1
ATOM 1123 C CA . VAL A 1 149 ? -1.004 -0.031 -12.227 1.00 89.62 149 VAL A CA 1
ATOM 1124 C C . VAL A 1 149 ? -1.169 -0.070 -10.707 1.00 89.62 149 VAL A C 1
ATOM 1126 O O . VAL A 1 149 ? -2.254 0.213 -10.202 1.00 89.62 149 VAL A O 1
ATOM 1129 N N . TYR A 1 150 ? -0.106 -0.395 -9.968 1.00 88.38 150 TYR A N 1
ATOM 1130 C CA . TYR A 1 150 ? -0.099 -0.385 -8.507 1.00 88.38 150 TYR A CA 1
ATOM 1131 C C . TYR A 1 150 ? -0.391 1.014 -7.962 1.00 88.38 150 TYR A C 1
ATOM 1133 O O . TYR A 1 150 ? -1.301 1.169 -7.149 1.00 88.38 150 TYR A O 1
ATOM 1141 N N . LEU A 1 151 ? 0.336 2.026 -8.450 1.00 87.50 151 LEU A N 1
ATOM 1142 C CA . LEU A 1 151 ? 0.147 3.423 -8.064 1.00 87.50 151 LEU A CA 1
ATOM 1143 C C . LEU A 1 151 ? -1.243 3.922 -8.454 1.00 87.50 151 LEU A C 1
ATOM 1145 O O . LEU A 1 151 ? -1.952 4.448 -7.604 1.00 87.50 151 LEU A O 1
ATOM 1149 N N . TYR A 1 152 ? -1.673 3.682 -9.697 1.00 88.25 152 TYR A N 1
ATOM 1150 C CA . TYR A 1 152 ? -3.018 4.036 -10.148 1.00 88.25 152 TYR A CA 1
ATOM 1151 C C . TYR A 1 152 ? -4.082 3.437 -9.231 1.00 88.25 152 TYR A C 1
ATOM 1153 O O . TYR A 1 152 ? -4.971 4.144 -8.764 1.00 88.25 152 TYR A O 1
ATOM 1161 N N . ARG A 1 153 ? -3.971 2.145 -8.907 1.00 85.88 153 ARG A N 1
ATOM 1162 C CA . ARG A 1 153 ? -4.926 1.498 -8.013 1.00 85.88 153 ARG A CA 1
ATOM 1163 C C . ARG A 1 153 ? -4.879 2.108 -6.620 1.00 85.88 153 ARG A C 1
ATOM 1165 O O . ARG A 1 153 ? -5.945 2.416 -6.112 1.00 85.88 153 ARG A O 1
ATOM 1172 N N . ARG A 1 154 ? -3.690 2.330 -6.047 1.00 83.62 154 ARG A N 1
ATOM 1173 C CA . ARG A 1 154 ? -3.507 2.965 -4.730 1.00 83.62 154 ARG A CA 1
ATOM 1174 C C . ARG A 1 154 ? -4.205 4.326 -4.649 1.00 83.62 154 ARG A C 1
ATOM 1176 O O . ARG A 1 154 ? -4.888 4.563 -3.665 1.00 83.62 154 ARG A O 1
ATOM 1183 N N . PHE A 1 155 ? -4.091 5.170 -5.677 1.00 82.81 155 PHE A N 1
ATOM 1184 C CA . PHE A 1 155 ? -4.754 6.483 -5.716 1.00 82.81 155 PHE A CA 1
ATOM 1185 C C . PHE A 1 155 ? -6.282 6.409 -5.834 1.00 82.81 155 PHE A C 1
ATOM 1187 O O . PHE A 1 155 ? -6.962 7.343 -5.428 1.00 82.81 155 PHE A O 1
ATOM 1194 N N . ASN A 1 156 ? -6.820 5.320 -6.388 1.00 83.00 156 ASN A N 1
ATOM 1195 C CA . ASN A 1 156 ? -8.263 5.124 -6.543 1.00 83.00 156 ASN A CA 1
ATOM 1196 C C . ASN A 1 156 ? -8.902 4.361 -5.371 1.00 83.00 156 ASN A C 1
ATOM 1198 O O . ASN A 1 156 ? -10.116 4.176 -5.373 1.00 83.00 156 ASN A O 1
ATOM 1202 N N . VAL A 1 157 ? -8.126 3.860 -4.401 1.00 80.81 157 VAL A N 1
ATOM 1203 C CA . VAL A 1 157 ? -8.709 3.183 -3.237 1.00 80.81 157 VAL A CA 1
ATOM 1204 C C . VAL A 1 157 ? -9.021 4.209 -2.156 1.00 80.81 157 VAL A C 1
ATOM 1206 O O . VAL A 1 157 ? -8.131 4.906 -1.678 1.00 80.81 157 VAL A O 1
ATOM 1209 N N . GLU A 1 158 ? -10.281 4.244 -1.734 1.00 68.81 158 GLU A N 1
ATOM 1210 C CA . GLU A 1 158 ? -10.740 5.016 -0.582 1.00 68.81 158 GLU A CA 1
ATOM 1211 C C . GLU A 1 158 ? -9.989 4.570 0.680 1.00 68.81 158 GLU A C 1
ATOM 1213 O O . GLU A 1 158 ? -10.029 3.396 1.072 1.00 68.81 158 GLU A O 1
ATOM 1218 N N . ALA A 1 159 ? -9.279 5.507 1.311 1.00 61.62 159 ALA A N 1
ATOM 1219 C CA . ALA A 1 159 ? -8.760 5.295 2.652 1.00 61.62 159 ALA A CA 1
ATOM 1220 C C . ALA A 1 159 ? -9.939 5.001 3.579 1.00 61.62 159 ALA A C 1
ATOM 1222 O O . ALA A 1 159 ? -10.962 5.681 3.520 1.00 61.62 159 ALA A O 1
ATOM 1223 N N . VAL A 1 160 ? -9.793 3.992 4.438 1.00 62.53 160 VAL A N 1
ATOM 1224 C CA . VAL A 1 160 ? -10.698 3.856 5.574 1.00 62.53 160 VAL A CA 1
ATOM 1225 C C . VAL A 1 160 ? -10.311 4.989 6.502 1.00 62.53 160 VAL A C 1
ATOM 1227 O O . VAL A 1 160 ? -9.380 4.863 7.293 1.00 62.53 160 VAL A O 1
ATOM 1230 N N . SER A 1 1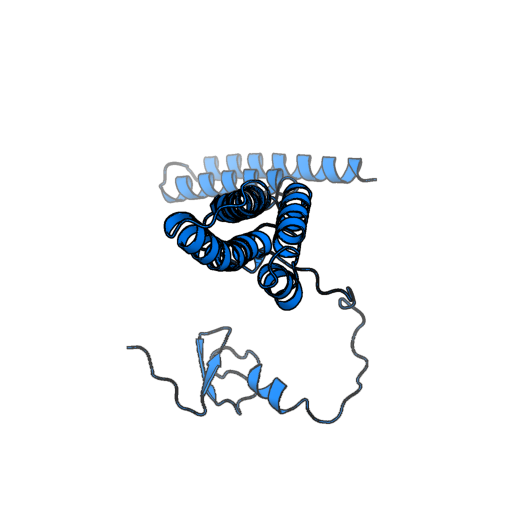61 ? -10.967 6.134 6.332 1.00 52.69 161 SER A N 1
ATOM 1231 C CA . SER A 1 161 ? -11.058 7.136 7.377 1.00 52.69 161 SER A CA 1
ATOM 1232 C C . SER A 1 161 ? -11.481 6.385 8.631 1.00 52.69 161 SER A C 1
ATOM 1234 O O . SER A 1 161 ? -12.534 5.741 8.642 1.00 52.69 161 SER A O 1
ATOM 1236 N N . SER A 1 162 ? -10.616 6.362 9.644 1.00 49.53 162 SER A N 1
ATOM 1237 C CA . SER A 1 162 ? -10.996 5.929 10.983 1.00 49.53 162 SER A CA 1
ATOM 1238 C C . SER A 1 162 ? -12.226 6.751 11.360 1.00 49.53 162 SER A C 1
ATOM 1240 O O . SER A 1 162 ? -12.074 7.934 11.619 1.00 49.53 162 SER A O 1
ATOM 1242 N N . ALA A 1 163 ? -13.411 6.150 11.243 1.00 49.50 163 ALA A N 1
ATOM 1243 C CA . ALA A 1 163 ? -14.709 6.706 11.606 1.00 49.50 163 ALA A CA 1
ATOM 1244 C C . ALA A 1 163 ? -14.929 8.203 11.289 1.00 49.50 163 ALA A C 1
ATOM 1246 O O . ALA A 1 163 ? -14.690 9.062 12.127 1.00 49.50 163 ALA A O 1
ATOM 1247 N N . ASP A 1 164 ? -15.458 8.542 10.112 1.00 47.56 164 ASP A N 1
ATOM 1248 C CA . ASP A 1 164 ? -15.968 9.905 9.879 1.00 47.56 164 ASP A CA 1
ATOM 1249 C C . ASP A 1 164 ? -17.119 9.846 8.856 1.00 47.56 164 ASP A C 1
ATOM 1251 O O . ASP A 1 164 ? -16.907 9.436 7.719 1.00 47.56 164 ASP A O 1
ATOM 1255 N N . GLY A 1 165 ? -18.388 10.115 9.172 1.00 45.38 165 GLY A N 1
ATOM 1256 C CA . GLY A 1 165 ? -18.944 10.705 10.387 1.00 45.38 165 GLY A CA 1
ATOM 1257 C C . GLY A 1 165 ? -20.351 10.194 10.699 1.00 45.38 165 GLY A C 1
ATOM 1258 O O . GLY A 1 165 ? -21.337 10.879 10.451 1.00 45.38 165 GLY A O 1
ATOM 1259 N N . ARG A 1 166 ? -20.433 8.997 11.293 1.00 45.59 166 ARG A N 1
ATOM 1260 C CA . ARG A 1 166 ? -21.616 8.571 12.067 1.00 45.59 166 ARG A CA 1
ATOM 1261 C C . ARG A 1 166 ? -21.356 8.514 13.582 1.00 45.59 166 ARG A C 1
ATOM 1263 O O . ARG A 1 166 ? -22.314 8.469 14.329 1.00 45.59 166 ARG A O 1
ATOM 1270 N N . GLU A 1 167 ? -20.093 8.598 14.016 1.00 49.75 167 GLU A N 1
ATOM 1271 C CA . GLU A 1 167 ? -19.669 8.667 15.434 1.00 49.75 167 GLU A CA 1
ATOM 1272 C C . GLU A 1 167 ? -19.353 10.100 15.911 1.00 49.75 167 GLU A C 1
ATOM 1274 O O . GLU A 1 167 ? -18.961 10.300 17.060 1.00 49.75 167 GLU A O 1
ATOM 1279 N N . ARG A 1 168 ? -19.489 11.112 15.040 1.00 49.78 168 ARG A N 1
ATOM 1280 C CA . ARG A 1 168 ? -19.146 12.501 15.385 1.00 49.78 168 ARG A CA 1
ATOM 1281 C C . ARG A 1 168 ? -20.109 13.117 16.410 1.00 49.78 168 ARG A C 1
ATOM 1283 O O . ARG A 1 168 ? -19.662 13.966 17.166 1.00 49.78 168 ARG A O 1
ATOM 1290 N N . GLY A 1 169 ? -21.364 12.660 16.457 1.00 54.78 169 GLY A N 1
ATOM 1291 C CA . GLY A 1 169 ? -22.321 13.040 17.505 1.00 54.78 169 GLY A CA 1
ATOM 1292 C C . GLY A 1 169 ? -21.989 12.363 18.837 1.00 54.78 169 GLY A C 1
ATOM 1293 O O . GLY A 1 169 ? -21.655 13.041 19.803 1.00 54.78 169 GLY A O 1
ATOM 1294 N N . ASP A 1 170 ? -21.956 11.026 18.849 1.00 61.31 170 ASP A N 1
ATOM 1295 C CA . ASP A 1 170 ? -21.755 10.227 20.071 1.00 61.31 170 ASP A CA 1
ATOM 1296 C C . ASP A 1 170 ? -20.424 10.537 20.788 1.00 61.31 170 ASP A C 1
ATOM 1298 O O . ASP A 1 170 ? -20.375 10.670 22.006 1.00 61.31 170 ASP A O 1
ATOM 1302 N N . THR A 1 171 ? -19.328 10.728 20.042 1.00 64.69 171 THR A N 1
ATOM 1303 C CA . THR A 1 171 ? -18.012 11.000 20.655 1.00 64.69 171 THR A CA 1
ATOM 1304 C C . THR A 1 171 ? -17.937 12.404 21.259 1.00 64.69 171 THR A C 1
ATOM 1306 O O . THR A 1 171 ? -17.207 12.622 22.227 1.00 64.69 171 THR A O 1
ATOM 1309 N N . GLU A 1 172 ? -18.640 13.386 20.687 1.00 75.12 172 GLU A N 1
ATOM 1310 C CA . GLU A 1 172 ? -18.597 14.769 21.172 1.00 75.12 172 GLU A CA 1
ATOM 1311 C C . GLU A 1 172 ? -19.314 14.904 22.518 1.00 75.12 172 GLU A C 1
ATOM 1313 O O . GLU A 1 172 ? -18.784 15.556 23.425 1.00 75.12 172 GLU A O 1
ATOM 1318 N N . GLY A 1 173 ? -20.456 14.233 22.678 1.00 76.88 173 GLY A N 1
ATOM 1319 C CA . GLY A 1 173 ? -21.174 14.194 23.945 1.00 76.88 173 GLY A CA 1
ATOM 1320 C C . GLY A 1 173 ? -20.471 13.346 25.011 1.00 76.88 173 GLY A C 1
ATOM 1321 O O . GLY A 1 173 ? -20.275 13.847 26.122 1.00 76.88 173 GLY A O 1
ATOM 1322 N N . ASP A 1 174 ? -19.904 12.185 24.657 1.00 82.38 174 ASP A N 1
ATOM 1323 C CA . ASP A 1 174 ? -19.029 11.412 25.558 1.00 82.38 174 ASP A CA 1
ATOM 1324 C C . ASP A 1 174 ? -17.820 12.247 26.028 1.00 82.38 174 ASP A C 1
ATOM 1326 O O . ASP A 1 174 ? -17.527 12.333 27.223 1.00 82.38 174 ASP A O 1
ATOM 1330 N N . THR A 1 175 ? -17.160 12.970 25.113 1.00 85.81 175 THR A N 1
ATOM 1331 C CA . THR A 1 175 ? -16.030 13.858 25.452 1.00 85.81 175 THR A CA 1
ATOM 1332 C C . THR A 1 175 ? -16.470 15.021 26.355 1.00 85.81 175 THR A C 1
ATOM 1334 O O . THR A 1 175 ? -15.702 15.487 27.206 1.00 85.81 175 THR A O 1
ATOM 1337 N N . ALA A 1 176 ? -17.693 15.531 26.180 1.00 86.94 176 ALA A N 1
ATOM 1338 C CA . ALA A 1 176 ? -18.256 16.579 27.027 1.00 86.94 176 ALA A CA 1
ATOM 1339 C C . ALA A 1 176 ? -18.594 16.062 28.438 1.00 86.94 176 ALA A C 1
ATOM 1341 O O . ALA A 1 176 ? -18.296 16.753 29.420 1.00 86.94 176 ALA A O 1
ATOM 1342 N N . LEU A 1 177 ? -19.149 14.850 28.549 1.00 90.38 177 LEU A N 1
ATOM 1343 C CA . LEU A 1 177 ? -19.417 14.167 29.817 1.00 90.38 177 LEU A CA 1
ATOM 1344 C C . LEU A 1 177 ? -18.119 13.838 30.567 1.00 90.38 177 LEU A C 1
ATOM 1346 O O . LEU A 1 177 ? -18.026 14.100 31.769 1.00 90.38 177 LEU A O 1
ATOM 1350 N N . ASP A 1 178 ? -17.087 13.366 29.867 1.00 91.62 178 ASP A N 1
ATOM 1351 C CA . ASP A 1 178 ? -15.782 13.054 30.459 1.00 91.62 178 ASP A CA 1
ATOM 1352 C C . ASP A 1 178 ? -15.122 14.292 31.085 1.00 91.62 178 ASP A C 1
ATOM 1354 O O . ASP A 1 178 ? -14.670 14.245 32.232 1.00 91.62 178 ASP A O 1
ATOM 1358 N N . ARG A 1 179 ? -15.159 15.449 30.406 1.00 92.31 179 ARG A N 1
ATOM 1359 C CA . ARG A 1 179 ? -14.663 16.723 30.972 1.00 92.31 179 ARG A CA 1
ATOM 1360 C C . ARG A 1 179 ? -15.478 17.220 32.167 1.00 92.31 179 ARG A C 1
ATOM 1362 O O . ARG A 1 179 ? -14.966 17.972 33.000 1.00 92.31 179 ARG A O 1
ATOM 1369 N N . LEU A 1 180 ? -16.772 16.902 32.235 1.00 95.06 180 LEU A N 1
ATOM 1370 C CA . LEU A 1 180 ? -17.593 17.223 33.408 1.00 95.06 180 LEU A CA 1
ATOM 1371 C C . LEU A 1 180 ? -17.213 16.333 34.591 1.00 95.06 180 LEU A C 1
ATOM 1373 O O . LEU A 1 180 ? -17.070 16.838 35.704 1.00 95.06 180 LEU A O 1
ATOM 1377 N N . ARG A 1 181 ? -16.990 15.040 34.338 1.00 94.31 181 ARG A N 1
ATOM 1378 C CA . ARG A 1 181 ? -16.555 14.067 35.344 1.00 94.31 181 ARG A CA 1
ATOM 1379 C C . ARG A 1 181 ? -15.175 14.392 35.915 1.00 94.31 181 ARG A C 1
ATOM 1381 O O . ARG A 1 181 ? -14.982 14.275 37.122 1.00 94.31 181 ARG A O 1
ATOM 1388 N N . GLU A 1 182 ? -14.238 14.806 35.069 1.00 95.56 182 GLU A N 1
ATOM 1389 C CA . GLU A 1 182 ? -12.886 15.196 35.482 1.00 95.56 182 GLU A CA 1
ATOM 1390 C C . GLU A 1 182 ? -12.928 16.374 36.463 1.00 95.56 182 GLU A C 1
ATOM 1392 O O . GLU A 1 182 ? -12.499 16.243 37.608 1.00 95.56 182 GLU A O 1
ATOM 1397 N N . ARG A 1 183 ? -13.584 17.475 36.088 1.00 95.25 183 ARG A N 1
ATOM 1398 C CA . ARG A 1 183 ? -13.707 18.660 36.952 1.00 95.25 183 ARG A CA 1
ATOM 1399 C C . ARG A 1 183 ? -14.494 18.412 38.242 1.00 95.25 183 ARG A C 1
ATOM 1401 O O . ARG A 1 183 ? -14.218 19.043 39.259 1.00 95.25 183 ARG A O 1
ATOM 1408 N N . TYR A 1 184 ? -15.459 17.489 38.220 1.00 93.88 184 TYR A N 1
ATOM 1409 C CA . TYR A 1 184 ? -16.134 17.022 39.433 1.00 93.88 184 TYR A CA 1
ATOM 1410 C C . TYR A 1 184 ? -15.152 16.323 40.382 1.00 93.88 184 TYR A C 1
ATOM 1412 O O . TYR A 1 184 ? -15.116 16.616 41.575 1.00 93.88 184 TYR A O 1
ATOM 1420 N N . SER A 1 185 ? -14.298 15.445 39.845 1.00 95.62 185 SER A N 1
ATOM 1421 C CA . SER A 1 185 ? -13.273 14.754 40.635 1.00 95.62 185 SER A CA 1
ATOM 1422 C C . SER A 1 185 ? -12.183 15.686 41.175 1.00 95.62 185 SER A C 1
ATOM 1424 O O . SER A 1 185 ? -11.633 15.427 42.244 1.00 95.62 185 SER A O 1
ATOM 1426 N N . GLU A 1 186 ? -11.911 16.791 40.477 1.00 95.38 186 GLU A N 1
ATOM 1427 C CA . GLU A 1 186 ? -11.000 17.852 40.920 1.00 95.38 186 GLU A CA 1
ATOM 1428 C C . GLU A 1 186 ? -11.638 18.806 41.948 1.00 95.38 186 GLU A C 1
ATOM 1430 O O . GLU A 1 186 ? -10.931 19.574 42.600 1.00 95.38 186 GLU A O 1
ATOM 1435 N N . GLY A 1 187 ? -12.962 18.736 42.139 1.00 93.75 187 GLY A N 1
ATOM 1436 C CA . GLY A 1 187 ? -13.715 19.582 43.069 1.00 93.75 187 GLY A CA 1
ATOM 1437 C C . GLY A 1 187 ? -14.020 20.990 42.546 1.00 93.75 187 GLY A C 1
ATOM 1438 O O . GLY A 1 187 ? -14.438 21.848 43.322 1.00 93.75 187 GLY A O 1
ATOM 1439 N N . GLU A 1 188 ? -13.828 21.247 41.248 1.00 94.62 188 GLU A N 1
ATOM 1440 C CA . GLU A 1 188 ? -14.161 22.531 40.608 1.00 94.62 188 GLU A CA 1
ATOM 1441 C C . GLU A 1 188 ? -15.668 22.709 40.361 1.00 94.62 188 GLU A C 1
ATOM 1443 O O . GLU A 1 188 ? -16.132 23.811 40.065 1.00 94.62 188 GLU A O 1
ATOM 1448 N N . LEU A 1 189 ? -16.428 21.617 40.446 1.00 93.44 189 LEU A N 1
ATOM 1449 C CA . LEU A 1 189 ? -17.866 21.548 40.209 1.00 93.44 189 LEU A CA 1
ATOM 1450 C C . LEU A 1 189 ? -18.558 20.968 41.441 1.00 93.44 189 LEU A C 1
ATOM 1452 O O . LEU A 1 189 ? -18.158 19.912 41.929 1.00 93.44 189 LEU A O 1
ATOM 1456 N N . SER A 1 190 ? -19.606 21.638 41.923 1.00 94.31 190 SER A N 1
ATOM 1457 C CA . SER A 1 190 ? -20.458 21.085 42.980 1.00 94.31 190 SER A CA 1
ATOM 1458 C C . SER A 1 190 ? -21.404 20.006 42.434 1.00 94.31 190 SER A C 1
ATOM 1460 O O . SER A 1 190 ? -21.672 19.960 41.231 1.00 94.31 190 SER A O 1
ATOM 1462 N N . ASP A 1 191 ? -21.944 19.164 43.322 1.00 95.50 191 ASP A N 1
ATOM 1463 C CA . ASP A 1 191 ? -22.913 18.110 42.972 1.00 95.50 191 ASP A CA 1
ATOM 1464 C C . ASP A 1 191 ? -24.103 18.672 42.160 1.00 95.50 191 ASP A C 1
ATOM 1466 O O . ASP A 1 191 ? -24.420 18.174 41.081 1.00 95.50 191 ASP A O 1
ATOM 1470 N N . GLU A 1 192 ? -24.705 19.778 42.616 1.00 95.12 192 GLU A N 1
ATOM 1471 C CA . GLU A 1 192 ? -25.853 20.420 41.951 1.00 95.12 192 GLU A CA 1
ATOM 1472 C C . GLU A 1 192 ? -25.499 20.974 40.559 1.00 95.12 192 GLU A C 1
ATOM 1474 O O . GLU A 1 192 ? -26.294 20.923 39.615 1.00 95.12 192 GLU A O 1
ATOM 1479 N N . GLU A 1 193 ? -24.292 21.526 40.405 1.00 92.62 193 GLU A N 1
ATOM 1480 C CA . GLU A 1 193 ? -23.833 22.047 39.120 1.00 92.62 193 GLU A CA 1
ATOM 1481 C C . GLU A 1 193 ? -23.484 20.936 38.129 1.00 92.62 193 GLU A C 1
ATOM 1483 O O . GLU A 1 193 ? -23.648 21.134 36.920 1.00 92.62 193 GLU A O 1
ATOM 1488 N N . PHE A 1 194 ? -23.010 19.791 38.622 1.00 95.06 194 PHE A N 1
ATOM 1489 C CA . PHE A 1 194 ? -22.746 18.606 37.818 1.00 95.06 194 PHE A CA 1
ATOM 1490 C C . PHE A 1 194 ? -24.052 18.005 37.290 1.00 95.06 194 PHE A C 1
ATOM 1492 O O . PHE A 1 194 ? -24.187 17.862 36.075 1.00 95.06 194 PHE A O 1
ATOM 1499 N N . GLU A 1 195 ? -25.037 17.753 38.160 1.00 94.75 195 GLU A N 1
ATOM 1500 C CA . GLU A 1 195 ? -26.332 17.171 37.774 1.00 94.75 195 GLU A CA 1
ATOM 1501 C C . GLU A 1 195 ? -27.027 17.997 36.682 1.00 94.75 195 GLU A C 1
ATOM 1503 O O . GLU A 1 195 ? -27.394 17.467 35.631 1.00 94.75 195 GLU A O 1
ATOM 1508 N N . ARG A 1 196 ? -27.094 19.323 36.862 1.00 95.12 196 ARG A N 1
ATOM 1509 C CA . ARG A 1 196 ? -27.697 20.236 35.879 1.00 95.12 196 ARG A CA 1
ATOM 1510 C C . ARG A 1 196 ? -26.983 20.217 34.522 1.00 95.12 196 ARG A C 1
ATOM 1512 O O . ARG A 1 196 ? -27.625 20.375 33.486 1.00 95.12 196 ARG A O 1
ATOM 1519 N N . LYS A 1 197 ? -25.651 20.092 34.508 1.00 93.94 197 LYS A N 1
ATOM 1520 C CA . LYS A 1 197 ? -24.862 20.089 33.263 1.00 93.94 197 LYS A CA 1
ATOM 1521 C C . LYS A 1 197 ? -24.907 18.738 32.556 1.00 93.94 197 LYS A C 1
ATOM 1523 O O . LYS A 1 197 ? -24.927 18.723 31.331 1.00 93.94 197 LYS A O 1
ATOM 1528 N N . VAL A 1 198 ? -24.955 17.634 33.299 1.00 93.94 198 VAL A N 1
ATOM 1529 C CA . VAL A 1 198 ? -25.135 16.290 32.732 1.00 93.94 198 VAL A CA 1
ATOM 1530 C C . VAL A 1 198 ? -26.501 16.174 32.063 1.00 93.94 198 VAL A C 1
ATOM 1532 O O . VAL A 1 198 ? -26.569 15.757 30.911 1.00 93.94 198 VAL A O 1
ATOM 1535 N N . GLU A 1 199 ? -27.570 16.617 32.730 1.00 93.38 199 GLU A N 1
ATOM 1536 C CA . GLU A 1 199 ? -28.921 16.604 32.154 1.00 93.38 199 GLU A CA 1
ATOM 1537 C C . GLU A 1 199 ? -28.993 17.428 30.859 1.00 93.38 199 GLU A C 1
ATOM 1539 O O . GLU A 1 199 ? -29.602 17.006 29.878 1.00 93.38 199 GLU A O 1
ATOM 1544 N N . GLN A 1 200 ? -28.304 18.572 30.819 1.00 91.38 200 GLN A N 1
ATOM 1545 C CA . GLN A 1 200 ? -28.225 19.400 29.619 1.00 91.38 200 GLN A CA 1
ATOM 1546 C C . GLN A 1 200 ? -27.526 18.689 28.447 1.00 91.38 200 GLN A C 1
ATOM 1548 O O . GLN A 1 200 ? -27.991 18.820 27.316 1.00 91.38 200 GLN A O 1
ATOM 1553 N N . VAL A 1 201 ? -26.427 17.969 28.701 1.00 90.19 201 VAL A N 1
ATOM 1554 C CA . VAL A 1 201 ? -25.685 17.236 27.659 1.00 90.19 201 VAL A CA 1
ATOM 1555 C C . VAL A 1 201 ? -26.509 16.055 27.137 1.00 90.19 201 VAL A C 1
ATOM 1557 O O . VAL A 1 201 ? -26.701 15.941 25.927 1.00 90.19 201 VAL A O 1
ATOM 1560 N N . LEU A 1 202 ? -27.106 15.262 28.033 1.00 87.75 202 LEU A N 1
ATOM 1561 C CA . LEU A 1 202 ? -27.966 14.133 27.653 1.00 87.75 202 LEU A CA 1
ATOM 1562 C C . LEU A 1 202 ? -29.188 14.587 26.836 1.00 87.75 202 LEU A C 1
ATOM 1564 O O . LEU A 1 202 ? -29.529 13.984 25.822 1.00 87.75 202 LEU A O 1
ATOM 1568 N N . ALA A 1 203 ? -29.813 15.707 27.216 1.00 86.38 203 ALA A N 1
ATOM 1569 C CA . ALA A 1 203 ? -30.953 16.255 26.482 1.00 86.38 203 ALA A CA 1
ATOM 1570 C C . ALA A 1 203 ? -30.602 16.684 25.043 1.00 86.38 203 ALA A C 1
ATOM 1572 O O . ALA A 1 203 ? -31.469 16.672 24.165 1.00 86.38 203 ALA A O 1
ATOM 1573 N N . THR A 1 204 ? -29.353 17.092 24.788 1.00 84.62 204 THR A N 1
ATOM 1574 C CA . THR A 1 204 ? -28.904 17.446 23.434 1.00 84.62 204 THR A CA 1
ATOM 1575 C C . THR A 1 204 ? -28.627 16.222 22.563 1.00 84.62 204 THR A C 1
ATOM 1577 O O . THR A 1 204 ? -29.044 16.230 21.404 1.00 84.62 204 THR A O 1
ATOM 1580 N N . GLU A 1 205 ? -28.029 15.166 23.121 1.00 79.94 205 GLU A N 1
ATOM 1581 C CA . GLU A 1 205 ? -27.760 13.902 22.414 1.00 79.94 205 GLU A CA 1
ATOM 1582 C C . GLU A 1 205 ? -29.051 13.162 22.039 1.00 79.94 205 GLU A C 1
ATOM 1584 O O . GLU A 1 205 ? -29.208 12.696 20.906 1.00 79.94 205 GLU A O 1
ATOM 1589 N N . ASP A 1 206 ? -30.017 13.105 22.960 1.00 80.69 206 ASP A N 1
ATOM 1590 C CA . ASP A 1 206 ? -31.308 12.450 22.723 1.00 80.69 206 ASP A CA 1
ATOM 1591 C C . ASP A 1 206 ? -32.079 13.115 21.575 1.00 80.69 206 ASP A C 1
ATOM 1593 O O . ASP A 1 206 ? -32.703 12.437 20.752 1.00 80.69 206 ASP A O 1
ATOM 1597 N N . ARG A 1 207 ? -32.027 14.452 21.482 1.00 76.12 207 ARG A N 1
ATOM 1598 C CA . ARG A 1 207 ? -32.703 15.199 20.412 1.00 76.12 207 ARG A CA 1
ATOM 1599 C C . ARG A 1 207 ? -32.064 14.939 19.050 1.00 76.12 207 ARG A C 1
ATOM 1601 O O . ARG A 1 207 ? -32.786 14.702 18.085 1.00 76.12 207 ARG A O 1
ATOM 1608 N N . GLU A 1 208 ? -30.738 14.948 18.978 1.00 69.50 208 GLU A N 1
ATOM 1609 C CA . GLU A 1 208 ? -30.001 14.648 17.746 1.00 69.50 208 GLU A CA 1
ATOM 1610 C C . GLU A 1 208 ? -30.255 13.203 17.279 1.00 69.50 208 GLU A C 1
ATOM 1612 O O . GLU A 1 208 ? -30.551 12.951 16.106 1.00 69.50 208 GLU A O 1
ATOM 1617 N N . THR A 1 209 ? -30.257 12.254 18.219 1.00 67.06 209 THR A N 1
ATOM 1618 C CA . THR A 1 209 ? -30.562 10.838 17.962 1.00 67.06 209 THR A CA 1
ATOM 1619 C C . THR A 1 209 ? -31.997 10.644 17.458 1.00 67.06 209 THR A C 1
ATOM 1621 O O . THR A 1 209 ? -32.239 9.843 16.545 1.00 67.06 209 THR A O 1
ATOM 1624 N N . ALA A 1 210 ? -32.958 11.387 18.017 1.00 71.88 210 ALA A N 1
ATOM 1625 C CA . ALA A 1 210 ? -34.361 11.345 17.610 1.00 71.88 210 ALA A CA 1
ATOM 1626 C C . ALA A 1 210 ? -34.585 11.913 16.196 1.00 71.88 210 ALA A C 1
ATOM 1628 O O . ALA A 1 210 ? -35.322 11.312 15.413 1.00 71.88 210 ALA A O 1
ATOM 1629 N N . GLU A 1 211 ? -33.931 13.022 15.841 1.00 70.12 211 GLU A N 1
ATOM 1630 C CA . GLU A 1 211 ? -34.012 13.628 14.502 1.00 70.12 211 GLU A CA 1
ATOM 1631 C C . GLU A 1 211 ? -33.411 12.704 13.429 1.00 70.12 211 GLU A C 1
ATOM 1633 O O . GLU A 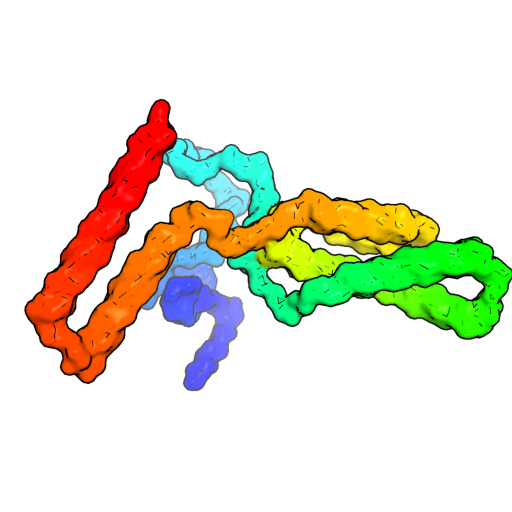1 211 ? -34.041 12.454 12.396 1.00 70.12 211 GLU A O 1
ATOM 1638 N N . MET A 1 212 ? -32.267 12.076 13.720 1.00 64.44 212 MET A N 1
ATOM 1639 C CA . MET A 1 212 ? -31.633 11.098 12.827 1.00 64.44 212 MET A CA 1
ATOM 1640 C C . MET A 1 212 ? -32.532 9.882 12.538 1.00 64.44 212 MET A C 1
ATOM 1642 O O . MET A 1 212 ? -32.501 9.321 11.438 1.00 64.44 212 MET A O 1
ATOM 1646 N N . HIS A 1 213 ? -33.342 9.452 13.511 1.00 59.12 213 HIS A N 1
ATOM 1647 C CA . HIS A 1 213 ? -34.273 8.332 13.339 1.00 59.12 213 HIS A CA 1
ATOM 1648 C C . HIS A 1 213 ? -35.485 8.679 12.463 1.00 59.12 213 HIS A C 1
ATOM 1650 O O . HIS A 1 213 ? -36.052 7.785 11.831 1.00 59.12 213 HIS A O 1
ATOM 1656 N N . VAL A 1 214 ? -35.887 9.952 12.417 1.00 75.50 214 VAL A N 1
ATOM 1657 C CA . VAL A 1 214 ? -37.016 10.424 11.601 1.00 75.50 214 VAL A CA 1
ATOM 1658 C C . VAL A 1 214 ? -36.615 10.591 10.135 1.00 75.50 214 VAL A C 1
ATOM 1660 O O . VAL A 1 214 ? -37.414 10.272 9.260 1.00 75.50 214 VAL A O 1
ATOM 1663 N N . GLU A 1 215 ? -35.387 11.029 9.852 1.00 67.06 215 GLU A N 1
ATOM 1664 C CA . GLU A 1 215 ? -34.921 11.293 8.481 1.00 67.06 215 GLU A CA 1
ATOM 1665 C C . GLU A 1 215 ? -34.572 10.024 7.679 1.00 67.06 215 GLU A C 1
ATOM 1667 O O . GLU A 1 215 ? -34.579 10.031 6.451 1.00 67.06 215 GLU A O 1
ATOM 1672 N N . ASN A 1 216 ? -34.320 8.898 8.352 1.00 59.75 216 ASN A N 1
ATOM 1673 C CA . ASN A 1 216 ? -33.970 7.625 7.709 1.00 59.75 216 ASN A CA 1
ATOM 1674 C C . ASN A 1 216 ? -35.186 6.710 7.418 1.00 59.75 216 ASN A C 1
ATOM 1676 O O . ASN A 1 216 ? -35.016 5.495 7.267 1.00 59.75 216 ASN A O 1
ATOM 1680 N N . ARG A 1 217 ? -36.408 7.261 7.384 1.00 42.78 217 ARG A N 1
ATOM 1681 C CA . ARG A 1 217 ? -37.666 6.548 7.096 1.00 42.78 217 ARG A CA 1
ATOM 1682 C C . ARG A 1 217 ? -38.370 7.123 5.873 1.00 42.78 217 ARG A C 1
ATOM 1684 O O . ARG A 1 217 ? -38.874 6.296 5.079 1.00 42.78 217 ARG A O 1
#

Mean predicted aligned error: 19.28 Å

Radius of gyration: 27.8 Å; Cα contacts (8 Å, |Δi|>4): 171; chains: 1; bounding box: 67×59×67 Å

Foldseek 3Di:
DDDDADPQWDADPPPRDIDGLCDQADPPPGHGDPSNVVVPPPDDDDDDDDPDDDDPPDPFLDLQPDDDPADQCLLVLLVVLLVLLVVCVVDPDDDVVNVVSPVCSLVSNLVSVVRNQSVCSNWFRDDDDPCVLSVQSNDRPSNNVSSVVVSVVSVVTDTPPPAPDPCVLVVVLVVVLVVLVVCVVVVVADPVRSVVVNVVSVVVSVVVVVVVVVVVD

InterPro domains:
  IPR018649 SHOCT domain [PF09851] (175-202)

pLDDT: mean 77.61, std 15.28, range [37.59, 95.62]

Organism: NCBI:txid3032001

Solvent-accessible surface area (backbone atoms only — not comparable to full-atom values): 13113 Å² total; per-residue (Å²): 134,85,82,80,80,56,96,64,45,44,67,40,91,85,80,62,50,79,38,50,46,87,36,62,50,39,91,87,77,66,50,70,36,68,69,35,55,66,73,60,70,84,69,89,79,94,71,97,73,76,99,71,89,88,78,85,87,59,94,73,60,66,21,89,84,41,89,70,94,65,70,86,67,30,55,57,40,34,52,52,26,36,50,52,54,52,48,58,68,75,53,82,67,79,45,76,65,48,51,51,51,50,55,50,38,59,52,45,30,40,52,19,51,54,55,33,45,56,38,39,46,30,42,21,60,58,75,82,56,70,63,62,57,49,56,39,41,71,38,83,73,53,25,44,59,43,44,51,53,49,51,54,50,58,74,71,52,67,62,57,63,82,80,80,76,85,54,63,62,62,51,51,53,52,54,52,51,50,56,53,54,49,38,40,76,72,62,81,40,54,73,72,59,45,54,58,51,50,53,54,53,52,57,52,52,54,51,54,55,52,54,58,62,62,74,78,111

Secondary structure (DSSP, 8-state):
-PPPPPTTEEE-TTT--EEETT-SB-TTT--B-HHHHHHHTTS--------SS----S----GGG------TTHHHHHHHHHHHHHHHHHS----HHHHHHHHHHHHHHHHHHHHHHHHHHHHBS----HHHHHHHHHSTTHHHHHHHHHHHHHHHSPB--SS-SSSHHHHHHHHHHHHHHHHHHHTSS-HHHHHHHHHHHHHHHHHHHHHHHHHT-

Sequence (217 aa):
MAREKAHDEVFCSSCGAAIKIRAEVCPECGVRNDQHSSNGRGRRGRSNTSRSQQSHRSGSHDPSRRTTTVSDTWHYGVGAAVALWSLAVVVPGASTIGAVCVLVGWVLMPVSIYYDRQWVRATTTWNPNKALWLTLSLVPGVNIVGGAVYLYRRFNVEAVSSADGRERGDTEGDTALDRLRERYSEGELSDEEFERKVEQVLATEDRETAEMHVENR